Protein AF-A0A9P1GUC2-F1 (afdb_monomer_lite)

Radius of gyration: 24.88 Å; chains: 1; bounding box: 62×34×67 Å

InterPro domains:
  IPR018786 Mitochondrial K+-H+ exchange-related [PF10173] (2-77)
  IPR018786 Mitochondrial K+-H+ exchange-related [PF10173] (89-114)
  IPR018786 Mitochondrial K+-H+ exchange-related [PTHR28062] (89-205)

Sequence (218 aa):
MRFVLLPISTKRTLLYCIRNKEAAKQRTGLADKVTTKVASLWASWERREGGWQRKVVDYGNHALRRIPFQEWGLNHSSGSSYPCNTQSPFFYLAYRAWSHWRAIKGGQHVQFLISNKLLSITPSPILDSVYSDRKPLLTGLKDAQTQTPTEEAAKAGDAGNDPEEPAGKVLLCRETAAKLGKALEHPEIEAELERAIWQVEQSNQAGRQETVNSKKDN

Secondary structure (DSSP, 8-state):
-EEEEEEEETTEEEEEEE--HHHHHTT--HHHHHHHHHHHHHHHHHT-SSHHHHHHHHHHHHHHHHS-GGGGT---------------HHHHHHHHHHHHHHHHHHHHHHHHHHHTT-------HHHHHHHHTTHHHHHTTGGGS--------------------TT--B---HHHHHHHHHHTT-THHHHHHHHHHHHHHHHHHHHHHHHHHTTT--

pLDDT: mean 72.2, std 18.69, range [22.89, 92.5]

Foldseek 3Di:
DDWDWAPQFPQDIDIDDDDDVVVVVVPCDVVVVVVVVVVVVLVVLCPDPDDPSVVVNVVVVVVVVVPDPCVVFDDDDDDDDDDPPCPDCVVVVVVVVVVVVVVVVVVVVVVVCVVVVVDDDDDDVLVVVLQVVQVVVCPVVPPPDDDDDDDDDDDDDDDDDDDQQPSHDGRDDLVSLVSSCVSVVHVVSSSVSVRVSVVSVVSSVVVVVVVVVVVVVD

Structure (mmCIF, N/CA/C/O backbone):
data_AF-A0A9P1GUC2-F1
#
_entry.id   AF-A0A9P1GUC2-F1
#
loop_
_atom_site.group_PDB
_atom_site.id
_atom_site.type_symbol
_atom_site.label_atom_id
_atom_site.label_alt_id
_atom_site.label_comp_id
_atom_site.label_asym_id
_atom_site.label_entity_id
_atom_site.label_seq_id
_atom_site.pdbx_PDB_ins_code
_atom_site.Cartn_x
_atom_site.Cartn_y
_atom_site.Cartn_z
_atom_site.occupancy
_atom_site.B_iso_or_equiv
_atom_site.auth_seq_id
_atom_site.auth_comp_id
_atom_site.auth_asym_id
_atom_site.auth_atom_id
_atom_site.pdbx_PDB_model_num
ATOM 1 N N . MET A 1 1 ? -11.557 2.887 -8.468 1.00 78.31 1 MET A N 1
ATOM 2 C CA . MET A 1 1 ? -10.723 2.138 -7.493 1.00 78.31 1 MET A CA 1
ATOM 3 C C . MET A 1 1 ? -11.520 2.072 -6.203 1.00 78.31 1 MET A C 1
ATOM 5 O O . MET A 1 1 ? -12.327 2.972 -6.007 1.00 78.31 1 MET A O 1
ATOM 9 N N . ARG A 1 2 ? -11.381 1.025 -5.386 1.00 84.88 2 ARG A N 1
ATOM 10 C CA . ARG A 1 2 ? -12.136 0.886 -4.129 1.00 84.88 2 ARG A CA 1
ATOM 11 C C . ARG A 1 2 ? -11.166 1.053 -2.966 1.00 84.88 2 ARG A C 1
ATOM 13 O O . ARG A 1 2 ? -10.226 0.274 -2.848 1.00 84.88 2 ARG A O 1
ATOM 20 N N . PHE A 1 3 ? -11.374 2.075 -2.145 1.00 87.31 3 PHE A N 1
ATOM 21 C CA . PHE A 1 3 ? -10.663 2.205 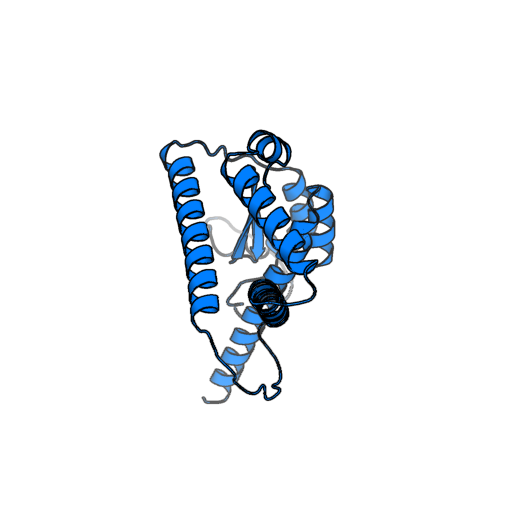-0.878 1.00 87.31 3 PHE A CA 1
ATOM 22 C C . PHE A 1 3 ? -11.370 1.357 0.179 1.00 87.31 3 PHE A C 1
ATOM 24 O O . PHE A 1 3 ? -12.597 1.276 0.179 1.00 87.31 3 PHE A O 1
ATOM 31 N N . VAL A 1 4 ? -10.595 0.712 1.046 1.00 88.19 4 VAL A N 1
ATOM 32 C CA . VAL A 1 4 ? -11.091 -0.128 2.140 1.00 88.19 4 VAL A CA 1
ATOM 33 C C . VAL A 1 4 ? -10.406 0.332 3.422 1.00 88.19 4 VAL A C 1
ATOM 35 O O . VAL A 1 4 ? -9.182 0.446 3.463 1.00 88.19 4 VAL A O 1
ATOM 38 N N . LEU A 1 5 ? -11.203 0.627 4.446 1.00 88.88 5 LEU A N 1
ATOM 39 C CA . LEU A 1 5 ? -10.748 1.052 5.767 1.00 88.88 5 LEU A CA 1
ATOM 40 C C . LEU A 1 5 ? -10.886 -0.136 6.718 1.00 88.88 5 LEU A C 1
ATOM 42 O O . LEU A 1 5 ? -11.994 -0.616 6.942 1.00 88.88 5 LEU A O 1
ATOM 46 N N . LEU A 1 6 ? -9.763 -0.622 7.241 1.00 88.44 6 LEU A N 1
ATOM 47 C CA . LEU A 1 6 ? -9.693 -1.809 8.090 1.00 88.44 6 LEU A CA 1
ATOM 48 C C . LEU A 1 6 ? -9.148 -1.421 9.472 1.00 88.44 6 LEU A C 1
ATOM 50 O O . LEU A 1 6 ? -7.934 -1.240 9.604 1.00 88.44 6 LEU A O 1
ATOM 54 N N . PRO A 1 7 ? -9.995 -1.247 10.505 1.00 88.06 7 PRO A N 1
ATOM 55 C CA . PRO A 1 7 ? -9.515 -1.054 11.869 1.00 88.06 7 PRO A CA 1
ATOM 56 C C . PRO A 1 7 ? -8.766 -2.311 12.338 1.00 88.06 7 PRO A C 1
ATOM 58 O O . PRO A 1 7 ? -9.338 -3.397 12.446 1.00 88.06 7 PRO A O 1
ATOM 61 N N . ILE A 1 8 ? -7.464 -2.164 12.585 1.00 87.06 8 ILE A N 1
ATOM 62 C CA . ILE A 1 8 ? -6.583 -3.234 13.085 1.00 87.06 8 ILE A CA 1
ATOM 63 C C . ILE A 1 8 ? -6.546 -3.209 14.613 1.00 87.06 8 ILE A C 1
ATOM 65 O O . ILE A 1 8 ? -6.442 -4.253 15.249 1.00 87.06 8 ILE A O 1
ATOM 69 N N . SER A 1 9 ? -6.660 -2.018 15.196 1.00 85.69 9 SER A N 1
ATOM 70 C CA . SER A 1 9 ? -6.685 -1.759 16.632 1.00 85.69 9 SER A CA 1
ATOM 71 C C . SER A 1 9 ? -7.620 -0.586 16.930 1.00 85.69 9 SER A C 1
ATOM 73 O O . SER A 1 9 ? -7.894 0.223 16.042 1.00 85.69 9 SER A O 1
ATOM 75 N N . THR A 1 10 ? -8.053 -0.436 18.182 1.00 82.25 10 THR A N 1
ATOM 76 C CA . THR A 1 10 ? -8.871 0.704 18.638 1.00 82.25 10 THR A CA 1
ATOM 77 C C . THR A 1 10 ? -8.260 2.074 18.312 1.00 82.25 10 THR A C 1
ATOM 79 O O . THR A 1 10 ? -9.004 3.028 18.103 1.00 82.25 10 THR A O 1
ATOM 82 N N . LYS A 1 11 ? -6.923 2.175 18.217 1.00 82.31 11 LYS A N 1
ATOM 83 C CA . LYS A 1 11 ? -6.196 3.410 17.862 1.00 82.31 11 LYS A CA 1
ATOM 84 C C . LYS A 1 11 ? -5.585 3.403 16.444 1.00 82.31 11 LYS A C 1
ATOM 86 O O . LYS A 1 11 ? -4.915 4.369 16.084 1.00 82.31 11 LYS A O 1
ATOM 91 N N . ARG A 1 12 ? -5.749 2.344 15.626 1.00 85.38 12 ARG A N 1
ATOM 92 C CA . ARG A 1 12 ? -5.094 2.229 14.296 1.00 85.38 12 ARG A CA 1
ATOM 93 C C . ARG A 1 12 ? -5.957 1.562 13.218 1.00 85.38 12 ARG A C 1
ATOM 95 O O . ARG A 1 12 ? -6.399 0.423 13.369 1.00 85.38 12 ARG A O 1
ATOM 102 N N . THR A 1 13 ? -6.060 2.235 12.071 1.00 89.12 13 THR A N 1
ATOM 103 C CA . THR A 1 13 ? -6.797 1.789 10.877 1.00 89.12 13 THR A CA 1
ATOM 104 C C . THR A 1 13 ? -5.877 1.744 9.661 1.00 89.12 13 THR A C 1
ATOM 106 O O . THR A 1 13 ? -5.187 2.719 9.370 1.00 89.12 13 THR A O 1
ATOM 109 N N . LEU A 1 14 ? -5.893 0.631 8.927 1.00 88.50 14 LEU A N 1
ATOM 110 C CA . LEU A 1 14 ? -5.222 0.481 7.638 1.00 88.50 14 LEU A CA 1
ATOM 111 C C . LEU A 1 14 ? -6.134 0.988 6.513 1.00 88.50 14 LEU A C 1
ATOM 113 O O . LEU A 1 14 ? -7.283 0.561 6.396 1.00 88.50 14 LEU A O 1
ATOM 117 N N . LEU A 1 15 ? -5.609 1.870 5.660 1.00 88.44 15 LEU A N 1
ATOM 118 C CA . LEU A 1 15 ? -6.260 2.304 4.424 1.00 88.44 15 LEU A CA 1
ATOM 119 C C . LEU A 1 15 ? -5.663 1.536 3.238 1.00 88.44 15 LEU A C 1
ATOM 121 O O . LEU A 1 15 ? -4.556 1.834 2.795 1.00 88.44 15 LEU A O 1
ATOM 125 N N . TYR A 1 16 ? -6.407 0.568 2.706 1.00 87.56 16 TYR A N 1
ATOM 126 C CA . TYR A 1 16 ? -6.013 -0.204 1.526 1.00 87.56 16 TYR A CA 1
ATOM 127 C C . TYR A 1 16 ? -6.715 0.306 0.258 1.00 87.56 16 TYR A C 1
ATOM 129 O O . TYR A 1 16 ? -7.815 0.858 0.318 1.00 87.56 16 TYR A O 1
ATOM 137 N N . CYS A 1 17 ? -6.096 0.119 -0.912 1.00 86.12 17 CYS A N 1
ATOM 138 C CA . CYS A 1 17 ? -6.640 0.560 -2.200 1.00 86.12 17 CYS A CA 1
ATOM 139 C C . CYS A 1 17 ? -6.686 -0.592 -3.211 1.00 86.12 17 CYS A C 1
ATOM 141 O O . CYS A 1 17 ? -5.689 -0.925 -3.850 1.00 86.12 17 CYS A O 1
ATOM 143 N N . ILE A 1 18 ? -7.878 -1.158 -3.408 1.00 85.44 18 ILE A N 1
ATOM 144 C CA . ILE A 1 18 ? -8.138 -2.167 -4.434 1.00 85.44 18 ILE A CA 1
ATOM 145 C C . ILE A 1 18 ? -8.236 -1.462 -5.796 1.00 85.44 18 ILE A C 1
ATOM 147 O O . ILE A 1 18 ? -9.202 -0.747 -6.115 1.00 85.44 18 ILE A O 1
ATOM 151 N N . ARG A 1 19 ? -7.223 -1.674 -6.640 1.00 79.19 19 ARG A N 1
ATOM 152 C CA . ARG A 1 19 ? -7.226 -1.213 -8.033 1.00 79.19 19 ARG A CA 1
ATOM 153 C C . ARG A 1 19 ? -8.118 -2.135 -8.867 1.00 79.19 19 ARG A C 1
ATOM 155 O O . ARG A 1 19 ? -7.839 -3.321 -8.988 1.00 79.19 19 ARG A O 1
ATOM 162 N N . ASN A 1 20 ? -9.158 -1.585 -9.502 1.00 77.62 20 ASN A N 1
ATOM 163 C CA . ASN A 1 20 ? -9.939 -2.342 -10.487 1.00 77.62 20 ASN A CA 1
ATOM 164 C C . ASN A 1 20 ? -9.003 -2.741 -11.651 1.00 77.62 20 ASN A C 1
ATOM 166 O O . ASN A 1 20 ? -8.413 -1.873 -12.304 1.00 77.62 20 ASN A O 1
ATOM 170 N N . LYS A 1 21 ? -8.864 -4.055 -11.873 1.00 71.25 21 LYS A N 1
ATOM 171 C CA . LYS A 1 21 ? -7.946 -4.666 -12.846 1.00 71.25 21 LYS A CA 1
ATOM 172 C C . LYS A 1 21 ? -8.397 -4.434 -14.302 1.00 71.25 21 LYS A C 1
ATOM 174 O O . LYS A 1 21 ? -7.556 -4.348 -15.191 1.00 71.25 21 LYS A O 1
ATOM 179 N N . GLU A 1 22 ? -9.683 -4.212 -14.558 1.00 68.25 22 GLU A N 1
ATOM 180 C CA . GLU A 1 22 ? -10.232 -3.896 -15.888 1.00 68.25 22 GLU A CA 1
ATOM 181 C C . GLU A 1 22 ? -10.007 -2.428 -16.265 1.00 68.25 22 GLU A C 1
ATOM 183 O O . GLU A 1 22 ? -9.468 -2.127 -17.330 1.00 68.25 22 GLU A O 1
ATOM 188 N N . ALA A 1 23 ? -10.276 -1.511 -15.331 1.00 63.44 23 ALA A N 1
ATOM 189 C CA . ALA A 1 23 ? -9.924 -0.095 -15.471 1.00 63.44 23 ALA A CA 1
ATOM 190 C C . ALA A 1 23 ? -8.395 0.137 -15.531 1.00 63.44 23 ALA A C 1
ATOM 192 O O . ALA A 1 23 ? -7.937 1.213 -15.922 1.00 63.44 23 ALA A O 1
ATOM 193 N N . ALA A 1 24 ? -7.590 -0.862 -15.144 1.00 61.34 24 ALA A N 1
ATOM 194 C CA . ALA A 1 24 ? -6.157 -0.896 -15.415 1.00 61.34 24 ALA A CA 1
ATOM 195 C C . ALA A 1 24 ? -5.853 -1.345 -16.857 1.00 61.34 24 ALA A C 1
ATOM 197 O O . ALA A 1 24 ? -5.072 -0.671 -17.522 1.00 61.34 24 ALA A O 1
ATOM 198 N N . LYS A 1 25 ? -6.499 -2.411 -17.361 1.00 62.81 25 LYS A N 1
ATOM 199 C CA . LYS A 1 25 ? -6.359 -2.886 -18.755 1.00 62.81 25 LYS A CA 1
ATOM 200 C C . LYS A 1 25 ? -6.762 -1.828 -19.791 1.00 62.81 25 LYS A C 1
ATOM 202 O O . LYS A 1 25 ? -6.046 -1.647 -20.764 1.00 62.81 25 LYS A O 1
ATOM 207 N N . GLN A 1 26 ? -7.842 -1.074 -19.568 1.00 62.16 26 GLN A N 1
ATOM 208 C CA . GLN A 1 26 ? -8.231 0.035 -20.461 1.00 62.16 26 GLN A CA 1
ATOM 209 C C . GLN A 1 26 ? -7.223 1.201 -20.485 1.00 62.16 26 GLN A C 1
ATOM 211 O O . GLN A 1 26 ? -7.289 2.056 -21.365 1.00 62.16 26 GLN A O 1
ATOM 216 N N . ARG A 1 27 ? -6.293 1.265 -19.523 1.00 56.12 27 ARG A N 1
ATOM 217 C CA . ARG A 1 27 ? -5.306 2.345 -19.382 1.00 56.12 27 ARG A CA 1
ATOM 218 C C . ARG A 1 27 ? -3.898 1.947 -19.840 1.00 56.12 27 ARG A C 1
ATOM 220 O O . ARG A 1 27 ? -2.945 2.541 -19.353 1.00 56.12 27 ARG A O 1
ATOM 227 N N . THR A 1 28 ? -3.767 1.013 -20.791 1.00 60.44 28 THR A N 1
ATOM 228 C CA . THR A 1 28 ? -2.504 0.705 -21.499 1.00 60.44 28 THR A CA 1
ATOM 229 C C . THR A 1 28 ? -2.039 1.901 -22.338 1.00 60.44 28 THR A C 1
ATOM 231 O O . THR A 1 28 ? -2.304 1.996 -23.542 1.00 60.44 28 THR A O 1
ATOM 234 N N . GLY A 1 29 ? -1.404 2.865 -21.680 1.00 70.44 29 GLY A N 1
ATOM 235 C CA . GLY A 1 29 ? -1.096 4.175 -22.235 1.00 70.44 29 GLY A CA 1
ATOM 236 C C . GLY A 1 29 ? 0.210 4.214 -23.023 1.00 70.44 29 GLY A C 1
ATOM 237 O O . GLY A 1 29 ? 0.913 3.218 -23.198 1.00 70.44 29 GLY A O 1
ATOM 238 N N . LEU A 1 30 ? 0.588 5.424 -23.446 1.00 72.25 30 LEU A N 1
ATOM 239 C CA . LEU A 1 30 ? 1.930 5.692 -23.978 1.00 72.25 30 LEU A CA 1
ATOM 240 C C . LEU A 1 30 ? 3.024 5.299 -22.969 1.00 72.25 30 LEU A C 1
ATOM 242 O O . LEU A 1 30 ? 4.062 4.791 -23.379 1.00 72.25 30 LEU A O 1
ATOM 246 N N . ALA A 1 31 ? 2.760 5.446 -21.665 1.00 72.94 31 ALA A N 1
ATOM 247 C CA . ALA A 1 31 ? 3.652 4.994 -20.599 1.00 72.94 31 ALA A CA 1
ATOM 248 C C . ALA A 1 31 ? 3.923 3.481 -20.667 1.00 72.94 31 ALA A C 1
ATOM 250 O O . ALA A 1 31 ? 5.081 3.088 -20.747 1.00 72.94 31 ALA A O 1
ATOM 251 N N . ASP A 1 32 ? 2.892 2.632 -20.734 1.00 73.06 32 ASP A N 1
ATOM 252 C CA . ASP A 1 32 ? 3.073 1.173 -20.796 1.00 73.06 32 ASP A CA 1
ATOM 253 C C . ASP A 1 32 ? 3.728 0.727 -22.114 1.00 73.06 32 ASP A C 1
ATOM 255 O O . ASP A 1 32 ? 4.516 -0.221 -22.133 1.00 73.06 32 ASP A O 1
ATOM 259 N N . LYS A 1 33 ? 3.481 1.451 -23.217 1.00 83.69 33 LYS A N 1
ATOM 260 C CA . LYS A 1 33 ? 4.206 1.262 -24.488 1.00 83.69 33 LYS A CA 1
ATOM 261 C C . LYS A 1 33 ? 5.694 1.611 -24.359 1.00 83.69 33 LYS A C 1
ATOM 263 O O . LYS A 1 33 ? 6.531 0.893 -24.899 1.00 83.69 33 LYS A O 1
ATOM 268 N N . VAL A 1 34 ? 6.048 2.661 -23.614 1.00 87.69 34 VAL A N 1
ATOM 269 C CA . VAL A 1 34 ? 7.450 2.991 -23.303 1.00 87.69 34 VAL A CA 1
ATOM 270 C C . VAL A 1 34 ? 8.058 1.945 -22.364 1.00 87.69 34 VAL A C 1
ATOM 272 O O . VAL A 1 34 ? 9.139 1.446 -22.656 1.00 87.69 34 VAL A O 1
ATOM 275 N N . THR A 1 35 ? 7.368 1.533 -21.297 1.00 78.38 35 THR A N 1
ATOM 276 C CA . THR A 1 35 ? 7.857 0.507 -20.358 1.00 78.38 35 THR A CA 1
ATOM 277 C C . THR A 1 35 ? 8.084 -0.839 -21.045 1.00 78.38 35 THR A C 1
ATOM 279 O O . THR A 1 35 ? 9.133 -1.445 -20.848 1.00 78.38 35 THR A O 1
ATOM 282 N N . THR A 1 36 ? 7.169 -1.292 -21.906 1.00 84.75 36 THR A N 1
ATOM 283 C CA . THR A 1 36 ? 7.353 -2.531 -22.686 1.00 84.75 36 THR A CA 1
ATOM 284 C C . THR A 1 36 ? 8.481 -2.414 -23.713 1.00 84.75 36 THR A C 1
ATOM 286 O O . THR A 1 36 ? 9.249 -3.362 -23.874 1.00 84.75 36 THR A O 1
ATOM 289 N N . LYS A 1 37 ? 8.671 -1.248 -24.350 1.00 90.25 37 LYS A N 1
ATOM 290 C CA . LYS A 1 37 ? 9.845 -0.996 -25.205 1.00 90.25 37 LYS A CA 1
ATOM 291 C C . LYS A 1 37 ? 11.152 -1.023 -24.409 1.00 90.25 37 LYS A C 1
ATOM 293 O O . LYS A 1 37 ? 12.070 -1.727 -24.821 1.00 90.25 37 LYS A O 1
ATOM 298 N N . VAL A 1 38 ? 11.228 -0.355 -23.258 1.00 88.44 38 VAL A N 1
ATOM 299 C CA . VAL A 1 38 ? 12.404 -0.374 -22.368 1.00 88.44 38 VAL A CA 1
ATOM 300 C C . VAL A 1 38 ? 12.697 -1.790 -21.865 1.00 88.44 38 VAL A C 1
ATOM 302 O O . VAL A 1 38 ? 13.844 -2.216 -21.931 1.00 88.44 38 VAL A O 1
ATOM 305 N N . ALA A 1 39 ? 11.680 -2.560 -21.469 1.00 84.94 39 ALA A N 1
ATOM 306 C CA . ALA A 1 39 ? 11.846 -3.963 -21.087 1.00 84.94 39 ALA A CA 1
ATOM 307 C C . ALA A 1 39 ? 12.367 -4.826 -22.255 1.00 84.94 39 ALA A C 1
ATOM 309 O O . ALA A 1 39 ? 13.281 -5.626 -22.070 1.00 84.94 39 ALA A O 1
ATOM 310 N N . SER A 1 40 ? 11.856 -4.623 -23.478 1.00 86.88 40 SER A N 1
ATOM 311 C CA . SER A 1 40 ? 12.355 -5.332 -24.668 1.00 86.88 40 SER A CA 1
ATOM 312 C C . SER A 1 40 ? 13.800 -4.957 -25.028 1.00 86.88 40 SER A C 1
ATOM 314 O O . SER A 1 40 ? 14.565 -5.815 -25.464 1.00 86.88 40 SER A O 1
ATOM 316 N N . LEU A 1 41 ? 14.201 -3.702 -24.789 1.00 90.94 41 LEU A N 1
ATOM 317 C CA . LEU A 1 41 ? 15.580 -3.243 -24.956 1.00 90.94 41 LEU A CA 1
ATOM 318 C C . LEU A 1 41 ? 16.497 -3.845 -23.884 1.00 90.94 41 LEU A C 1
ATOM 320 O O . LEU A 1 41 ? 17.559 -4.352 -24.233 1.00 90.94 41 LEU A O 1
ATOM 324 N N . TRP A 1 42 ? 16.067 -3.879 -22.621 1.00 86.88 42 TRP A N 1
ATOM 325 C CA . TRP A 1 42 ? 16.813 -4.499 -21.522 1.00 86.88 42 TRP A CA 1
ATOM 326 C C . TRP A 1 42 ? 17.055 -5.995 -21.774 1.00 86.88 42 TRP A C 1
ATOM 328 O O . TRP A 1 42 ? 18.199 -6.445 -21.771 1.00 86.88 42 TRP A O 1
ATOM 338 N N . ALA A 1 43 ? 16.012 -6.739 -22.155 1.00 87.31 43 ALA A N 1
ATOM 339 C CA . ALA A 1 43 ? 16.128 -8.142 -22.561 1.00 87.31 43 ALA A CA 1
ATOM 340 C C . ALA A 1 43 ? 17.011 -8.338 -23.818 1.00 87.31 43 ALA A C 1
ATOM 342 O O . ALA A 1 43 ? 17.631 -9.387 -23.994 1.00 87.31 43 ALA A O 1
ATOM 343 N N . SER A 1 44 ? 17.113 -7.331 -24.699 1.00 88.50 44 SER A N 1
ATOM 344 C CA . SER A 1 44 ? 18.052 -7.350 -25.835 1.00 88.50 44 SER A CA 1
ATOM 345 C C . SER A 1 44 ? 19.510 -7.091 -25.433 1.00 88.50 44 SER A C 1
ATOM 347 O O . SER A 1 44 ? 20.420 -7.466 -26.172 1.00 88.50 44 SER A O 1
ATOM 349 N N . TRP A 1 45 ? 19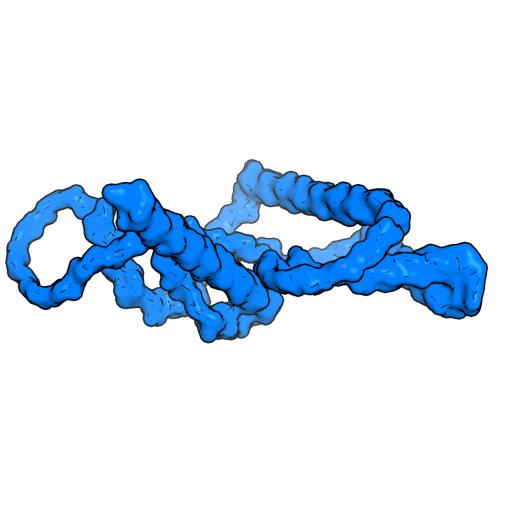.745 -6.459 -24.278 1.00 88.88 45 TRP A N 1
ATOM 350 C CA . TRP A 1 45 ? 21.075 -6.237 -23.705 1.00 88.88 45 TRP A CA 1
ATOM 351 C C . TRP A 1 45 ? 21.522 -7.436 -22.854 1.00 88.88 45 TRP A C 1
ATOM 353 O O . TRP A 1 45 ? 22.691 -7.805 -22.906 1.00 88.88 45 TRP A O 1
ATOM 363 N N . GLU A 1 46 ? 20.597 -8.109 -22.161 1.00 85.12 46 GLU A N 1
ATOM 364 C CA . GLU A 1 46 ? 20.842 -9.376 -21.444 1.00 85.12 46 GLU A CA 1
ATOM 365 C C . GLU A 1 46 ? 21.330 -10.505 -22.362 1.00 85.12 46 GLU A C 1
ATOM 367 O O . GLU A 1 46 ? 22.151 -11.325 -21.954 1.00 85.12 46 GLU A O 1
ATOM 372 N N . ARG A 1 47 ? 20.886 -10.514 -23.623 1.00 86.38 47 ARG A N 1
ATOM 373 C CA . ARG A 1 47 ? 21.310 -11.482 -24.650 1.00 86.38 47 ARG A CA 1
ATOM 374 C C . ARG A 1 47 ? 22.668 -11.177 -25.294 1.00 86.38 47 ARG A C 1
ATOM 376 O O . ARG A 1 47 ? 23.078 -11.911 -26.184 1.00 86.38 47 ARG A O 1
ATOM 383 N N . ARG A 1 48 ? 23.356 -10.097 -24.902 1.00 88.44 48 ARG A N 1
ATOM 384 C CA . ARG A 1 48 ? 24.687 -9.759 -25.434 1.00 88.44 48 ARG A CA 1
ATOM 385 C C . ARG A 1 48 ? 25.774 -10.394 -24.577 1.00 88.44 48 ARG A C 1
ATOM 387 O O . ARG A 1 48 ? 25.741 -10.307 -23.353 1.00 88.44 48 ARG A O 1
ATOM 394 N N . GLU A 1 49 ? 26.758 -10.989 -25.239 1.00 80.06 49 GLU A N 1
ATOM 395 C CA . GLU A 1 49 ? 27.879 -11.690 -24.597 1.00 80.06 49 GLU A CA 1
ATOM 396 C C . GLU A 1 49 ? 28.915 -10.726 -23.988 1.00 80.06 49 GLU A C 1
ATOM 398 O O . GLU A 1 49 ? 29.724 -11.123 -23.154 1.00 80.06 49 GLU A O 1
ATOM 403 N N . GLY A 1 50 ? 28.878 -9.436 -24.346 1.00 82.56 50 GLY A N 1
ATOM 404 C CA . GLY A 1 50 ? 29.807 -8.441 -23.815 1.00 82.56 50 GLY A CA 1
ATOM 405 C C . GLY A 1 50 ? 29.481 -6.990 -24.178 1.00 82.56 50 GLY A C 1
ATOM 406 O O . GLY A 1 50 ? 28.397 -6.657 -24.661 1.00 82.56 50 GLY A O 1
ATOM 407 N N . GLY A 1 51 ? 30.450 -6.107 -23.924 1.00 91.50 51 GLY A N 1
ATOM 408 C CA . GLY A 1 51 ? 30.349 -4.664 -24.167 1.00 91.50 51 GLY A CA 1
ATOM 409 C C . GLY A 1 51 ? 29.729 -3.862 -23.013 1.00 91.50 51 GLY A C 1
ATOM 410 O O . GLY A 1 51 ? 29.383 -4.393 -21.957 1.00 91.50 51 GLY A O 1
ATOM 411 N N . TRP A 1 52 ? 29.603 -2.544 -23.201 1.00 86.44 52 TRP A N 1
ATOM 412 C CA . TRP A 1 52 ? 29.126 -1.630 -22.152 1.00 86.44 52 TRP A CA 1
ATOM 413 C C . TRP A 1 52 ? 27.663 -1.879 -21.758 1.00 86.44 52 TRP A C 1
ATOM 415 O O . TRP A 1 52 ? 27.332 -1.804 -20.580 1.00 86.44 52 TRP A O 1
ATOM 425 N N . GLN A 1 53 ? 26.807 -2.247 -22.717 1.00 87.38 53 GLN A N 1
ATOM 426 C CA . GLN A 1 53 ? 25.401 -2.599 -22.471 1.00 87.38 53 GLN A CA 1
ATOM 427 C C . GLN A 1 53 ? 25.284 -3.793 -21.525 1.00 87.38 53 GLN A C 1
ATOM 429 O O . GLN A 1 53 ? 24.485 -3.765 -20.590 1.00 87.38 53 GLN A O 1
ATOM 434 N N . ARG A 1 54 ? 26.138 -4.807 -21.717 1.00 87.69 54 ARG A N 1
ATOM 435 C CA . ARG A 1 54 ? 26.179 -5.974 -20.843 1.00 87.69 54 ARG A CA 1
ATOM 436 C C . ARG A 1 54 ? 26.6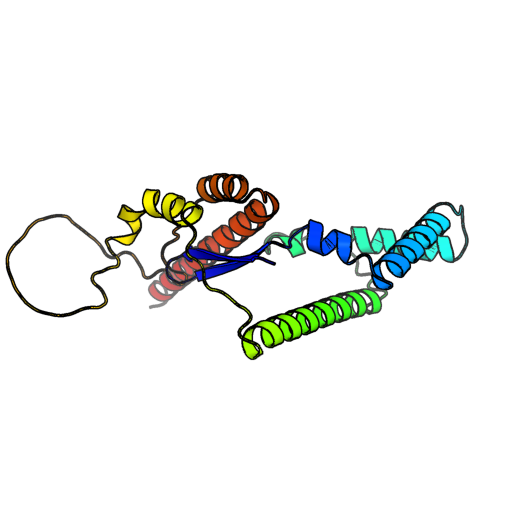30 -5.599 -19.427 1.00 87.69 54 ARG A C 1
ATOM 438 O O . ARG A 1 54 ? 25.967 -5.973 -18.470 1.00 87.69 54 ARG A O 1
ATOM 445 N N . LYS A 1 55 ? 27.652 -4.741 -19.290 1.00 83.38 55 LYS A N 1
ATOM 446 C CA . LYS A 1 55 ? 28.073 -4.192 -17.984 1.00 83.38 55 LYS A CA 1
ATOM 447 C C . LYS A 1 55 ? 26.968 -3.389 -17.277 1.00 83.38 55 LYS A C 1
ATOM 449 O O . LYS A 1 55 ? 26.846 -3.497 -16.061 1.00 83.38 55 LYS A O 1
ATOM 454 N N . VAL A 1 56 ? 26.157 -2.615 -18.006 1.00 85.50 56 VAL A N 1
ATOM 455 C CA . VAL A 1 56 ? 24.995 -1.890 -17.443 1.00 85.50 56 VAL A CA 1
ATOM 456 C C . VAL A 1 56 ? 23.928 -2.862 -16.932 1.00 85.50 56 VAL A C 1
ATOM 458 O O . VAL A 1 56 ? 23.401 -2.663 -15.839 1.00 85.50 56 VAL A O 1
ATOM 461 N N . VAL A 1 57 ? 23.651 -3.930 -17.682 1.00 84.81 57 VAL A N 1
ATOM 462 C CA . VAL A 1 57 ? 22.730 -5.003 -17.280 1.00 84.81 57 VAL A CA 1
ATOM 463 C C . VAL A 1 57 ? 23.237 -5.763 -16.056 1.00 84.81 57 VAL A C 1
ATOM 465 O O . VAL A 1 57 ? 22.497 -5.898 -15.086 1.00 84.81 57 VAL A O 1
ATOM 468 N N . ASP A 1 58 ? 24.487 -6.233 -16.060 1.00 84.25 58 ASP A N 1
ATOM 469 C CA . ASP A 1 58 ? 25.044 -7.001 -14.941 1.00 84.25 58 ASP A CA 1
ATOM 470 C C . ASP A 1 58 ? 25.142 -6.139 -13.671 1.00 84.25 58 ASP A C 1
ATOM 472 O O . ASP A 1 58 ? 24.807 -6.610 -12.585 1.00 84.25 58 ASP A O 1
ATOM 476 N N . TYR A 1 59 ? 25.499 -4.852 -13.799 1.00 80.75 59 TYR A N 1
ATOM 477 C CA . TYR A 1 59 ? 25.428 -3.894 -12.692 1.00 80.75 59 TYR A CA 1
ATOM 478 C C . TYR A 1 59 ? 23.985 -3.696 -12.207 1.00 80.75 59 TYR A C 1
ATOM 480 O O . TYR A 1 59 ? 23.738 -3.735 -11.005 1.00 80.75 59 TYR A O 1
ATOM 488 N N . GLY A 1 60 ? 23.024 -3.498 -13.115 1.00 79.00 60 GLY A N 1
ATOM 489 C CA . GLY A 1 60 ? 21.611 -3.315 -12.771 1.00 79.00 60 GLY A CA 1
ATOM 490 C C . GLY A 1 60 ? 21.036 -4.529 -12.043 1.00 79.00 60 GLY A C 1
ATOM 491 O O . GLY A 1 60 ? 20.406 -4.383 -11.000 1.00 79.00 60 GLY A O 1
ATOM 492 N N . ASN A 1 61 ? 21.341 -5.733 -12.522 1.00 81.56 61 ASN A N 1
ATOM 493 C CA . ASN A 1 61 ? 20.933 -6.988 -11.900 1.00 81.56 61 ASN A CA 1
ATOM 494 C C . ASN A 1 61 ? 21.665 -7.239 -10.565 1.00 81.56 61 ASN A C 1
ATOM 496 O O . ASN A 1 61 ? 21.062 -7.776 -9.636 1.00 81.56 61 ASN A O 1
ATOM 500 N N . HIS A 1 62 ? 22.914 -6.788 -10.399 1.00 77.19 62 HIS A N 1
ATOM 501 C CA . HIS A 1 62 ? 23.606 -6.768 -9.099 1.00 77.19 62 HIS A CA 1
ATOM 502 C C . HIS A 1 62 ? 22.989 -5.759 -8.119 1.00 77.19 62 HIS A C 1
ATOM 504 O O . HIS A 1 62 ? 22.833 -6.065 -6.939 1.00 77.19 62 HIS A O 1
ATOM 510 N N . ALA A 1 63 ? 22.576 -4.582 -8.594 1.00 68.50 63 ALA A N 1
ATOM 511 C CA . ALA A 1 63 ? 21.889 -3.574 -7.790 1.00 68.50 63 ALA A CA 1
ATOM 512 C C . ALA A 1 63 ? 20.485 -4.039 -7.362 1.00 68.50 63 ALA A C 1
ATOM 514 O O . ALA A 1 63 ? 20.136 -3.890 -6.196 1.00 68.50 63 ALA A O 1
ATOM 515 N N . LEU A 1 64 ? 19.719 -4.679 -8.254 1.00 66.19 64 LEU A N 1
ATOM 516 C CA . LEU A 1 64 ? 18.431 -5.303 -7.925 1.00 66.19 64 LEU A CA 1
ATOM 517 C C . LEU A 1 64 ? 18.590 -6.417 -6.879 1.00 66.19 64 LEU A C 1
ATOM 519 O O . LEU A 1 64 ? 17.817 -6.470 -5.930 1.00 66.19 64 LEU A O 1
ATOM 523 N N . ARG A 1 65 ? 19.635 -7.251 -6.988 1.00 65.06 65 ARG A N 1
ATOM 524 C CA . ARG A 1 65 ? 19.987 -8.268 -5.973 1.00 65.06 65 ARG A CA 1
ATOM 525 C C . ARG A 1 65 ? 20.474 -7.677 -4.643 1.00 65.06 65 ARG A C 1
ATOM 527 O O . ARG A 1 65 ? 20.460 -8.384 -3.642 1.00 65.06 65 ARG A O 1
ATOM 534 N N . ARG A 1 66 ? 20.904 -6.408 -4.619 1.00 62.09 66 ARG A N 1
ATOM 535 C CA . ARG A 1 66 ? 21.240 -5.667 -3.390 1.00 62.09 66 ARG A CA 1
ATOM 536 C C . ARG A 1 66 ? 20.025 -5.040 -2.702 1.00 62.09 66 ARG A C 1
ATOM 538 O O . ARG A 1 66 ? 20.190 -4.614 -1.566 1.00 62.09 66 ARG A O 1
ATOM 545 N N . ILE A 1 67 ? 18.849 -4.966 -3.336 1.00 54.88 67 ILE A N 1
ATOM 546 C CA . ILE A 1 67 ? 17.622 -4.497 -2.671 1.00 54.88 67 ILE A CA 1
ATOM 547 C C . ILE A 1 67 ? 17.188 -5.588 -1.679 1.00 54.88 67 ILE A C 1
ATOM 549 O O . ILE A 1 67 ? 16.775 -6.664 -2.123 1.00 54.88 67 ILE A O 1
ATOM 553 N N . PRO A 1 68 ? 17.268 -5.370 -0.353 1.00 46.78 68 PRO A N 1
ATOM 554 C CA . PRO A 1 68 ? 16.897 -6.401 0.601 1.00 46.78 68 PRO A CA 1
ATOM 555 C C . PRO A 1 68 ? 15.375 -6.529 0.619 1.00 46.78 68 PRO A C 1
ATOM 557 O O . PRO A 1 68 ? 14.667 -5.543 0.816 1.00 46.78 68 PRO A O 1
ATOM 560 N N . PHE A 1 69 ? 14.857 -7.754 0.514 1.00 47.78 69 PHE A N 1
ATOM 561 C CA . PHE A 1 69 ? 13.423 -8.027 0.700 1.00 47.78 69 PHE A CA 1
ATOM 562 C C . PHE A 1 69 ? 12.904 -7.558 2.079 1.00 47.78 69 PHE A C 1
ATOM 564 O O . PHE A 1 69 ? 11.710 -7.330 2.255 1.00 47.78 69 PHE A O 1
ATOM 571 N N . GLN A 1 70 ? 13.811 -7.368 3.043 1.00 43.25 70 GLN A N 1
ATOM 572 C CA . GLN A 1 70 ? 13.539 -6.837 4.376 1.00 43.25 70 GLN A CA 1
ATOM 573 C C . GLN A 1 70 ? 13.051 -5.374 4.369 1.00 43.25 70 GLN A C 1
ATOM 575 O O . GLN A 1 70 ? 12.221 -5.040 5.211 1.00 43.25 70 GLN A O 1
ATOM 580 N N . GLU A 1 71 ? 13.426 -4.534 3.389 1.00 41.66 71 GLU A N 1
ATOM 581 C CA . GLU A 1 71 ? 12.883 -3.160 3.263 1.00 41.66 71 GLU A CA 1
ATOM 582 C C . GLU A 1 71 ? 11.382 -3.123 2.890 1.00 41.66 71 GLU A C 1
ATOM 584 O O . GLU A 1 71 ? 10.756 -2.066 2.938 1.00 41.66 71 GLU A O 1
ATOM 589 N N . TRP A 1 72 ? 10.780 -4.272 2.561 1.00 45.69 72 TRP A N 1
ATOM 590 C CA . TRP A 1 72 ? 9.329 -4.442 2.391 1.00 45.69 72 TRP A CA 1
ATOM 591 C C . TRP A 1 72 ? 8.625 -5.058 3.614 1.00 45.69 72 TRP A C 1
ATOM 593 O O . TRP A 1 72 ? 7.410 -5.260 3.584 1.00 45.69 72 TRP A O 1
ATOM 603 N N . GLY A 1 73 ? 9.373 -5.390 4.671 1.00 47.66 73 GLY A N 1
ATOM 604 C CA . GLY A 1 73 ? 8.922 -6.266 5.753 1.00 47.66 73 GLY A CA 1
ATOM 605 C C . GLY A 1 73 ? 9.218 -5.758 7.159 1.00 47.66 73 GLY A C 1
ATOM 606 O O . GLY A 1 73 ? 8.290 -5.444 7.902 1.00 47.66 73 GLY A O 1
ATOM 607 N N . LEU A 1 74 ? 10.498 -5.741 7.536 1.00 33.25 74 LEU A N 1
ATOM 608 C CA . LEU A 1 74 ? 10.934 -5.722 8.931 1.00 33.25 74 LEU A CA 1
ATOM 609 C C . LEU A 1 74 ? 12.258 -4.968 9.108 1.00 33.25 74 LEU A C 1
ATOM 611 O O . LEU A 1 74 ? 13.238 -5.251 8.420 1.00 33.25 74 LEU A O 1
ATOM 615 N N . ASN A 1 75 ? 12.305 -4.103 10.122 1.00 47.97 75 ASN A N 1
ATOM 616 C CA . ASN A 1 75 ? 13.546 -3.851 10.853 1.00 47.97 75 ASN A CA 1
ATOM 617 C C . ASN A 1 75 ? 13.788 -4.994 11.854 1.00 47.97 75 ASN A C 1
ATOM 619 O O . ASN A 1 75 ? 12.841 -5.666 12.266 1.00 47.97 75 ASN A O 1
ATOM 623 N N . HIS A 1 76 ? 15.041 -5.105 12.306 1.00 44.22 76 HIS A N 1
ATOM 624 C CA . HIS A 1 76 ? 15.567 -6.114 13.240 1.00 44.22 76 HIS A CA 1
ATOM 625 C C . HIS A 1 76 ? 15.707 -7.523 12.604 1.00 44.22 76 HIS A C 1
ATOM 627 O O . HIS A 1 76 ? 14.802 -7.997 11.928 1.00 44.22 76 HIS A O 1
ATOM 633 N N . SER A 1 77 ? 16.819 -8.250 12.768 1.00 42.84 77 SER A N 1
ATOM 634 C CA . SER A 1 77 ? 17.982 -8.047 13.652 1.00 42.84 77 SER A CA 1
ATOM 635 C C . SER A 1 77 ? 19.306 -8.568 13.044 1.00 42.84 77 SER A C 1
ATOM 637 O O . SER A 1 77 ? 19.326 -9.230 12.010 1.00 42.84 77 SER A O 1
ATOM 639 N N . SER A 1 78 ? 20.421 -8.267 13.728 1.00 46.75 78 SER A N 1
ATOM 640 C CA . SER A 1 78 ? 21.750 -8.910 13.608 1.00 46.75 78 SER A CA 1
ATOM 641 C C . SER A 1 78 ? 22.473 -8.897 12.246 1.00 46.75 78 SER A C 1
ATOM 643 O O . SER A 1 78 ? 22.502 -9.875 11.509 1.00 46.75 78 SER A O 1
ATOM 645 N N . GLY A 1 79 ? 23.161 -7.775 12.013 1.00 57.38 79 GLY A N 1
ATOM 646 C CA . GLY A 1 79 ? 24.539 -7.648 11.509 1.00 57.38 79 GLY A CA 1
ATOM 647 C C . GLY A 1 79 ? 25.206 -8.767 10.691 1.00 57.38 79 GLY A C 1
ATOM 648 O O . GLY A 1 79 ? 25.543 -9.829 11.206 1.00 57.38 79 GLY A O 1
ATOM 649 N N . SER A 1 80 ? 25.620 -8.404 9.473 1.00 41.91 80 SER A N 1
ATOM 650 C CA . SER A 1 80 ? 26.828 -8.939 8.833 1.00 41.91 80 SER A CA 1
ATOM 651 C C . SER A 1 80 ? 27.561 -7.814 8.095 1.00 41.91 80 SER A C 1
ATOM 653 O O . SER A 1 80 ? 26.926 -6.905 7.555 1.00 41.91 80 SER A O 1
ATOM 655 N N . SER A 1 81 ? 28.894 -7.838 8.105 1.00 51.72 81 SER A N 1
ATOM 656 C CA . SER A 1 81 ? 29.730 -6.778 7.530 1.00 51.72 81 SER A CA 1
ATOM 657 C C . SER A 1 81 ? 29.771 -6.867 6.004 1.00 51.72 81 SER A C 1
ATOM 659 O O . SER A 1 81 ? 30.424 -7.748 5.448 1.00 51.72 81 SER A O 1
ATOM 661 N N . TYR A 1 82 ? 29.135 -5.917 5.315 1.00 46.72 82 TYR A N 1
ATOM 662 C CA . TYR A 1 82 ? 29.201 -5.815 3.855 1.00 46.72 82 TYR A CA 1
ATOM 663 C C . TYR A 1 82 ? 30.216 -4.748 3.410 1.00 46.72 82 TYR A C 1
ATOM 665 O O . TYR A 1 82 ? 30.103 -3.595 3.831 1.00 46.72 82 TYR A O 1
ATOM 673 N N . PRO A 1 83 ? 31.189 -5.079 2.535 1.00 43.38 83 PRO A N 1
ATOM 674 C CA . PRO A 1 83 ? 32.173 -4.113 2.061 1.00 43.38 83 PRO A CA 1
ATOM 675 C C . PRO A 1 83 ? 31.505 -3.048 1.183 1.00 43.38 83 PRO A C 1
ATOM 677 O O . PRO A 1 83 ? 30.905 -3.341 0.143 1.00 43.38 83 PRO A O 1
ATOM 680 N N . CYS A 1 84 ? 31.635 -1.790 1.599 1.00 51.88 84 CYS A N 1
ATOM 681 C CA . CYS A 1 84 ? 31.004 -0.630 0.981 1.00 51.88 84 CYS A CA 1
ATOM 682 C C . CYS A 1 84 ? 31.683 -0.195 -0.330 1.00 51.88 84 CYS A C 1
ATOM 684 O O . CYS A 1 84 ? 32.155 0.931 -0.466 1.00 51.88 84 CYS A O 1
ATOM 686 N N . ASN A 1 85 ? 31.629 -1.039 -1.368 1.00 45.78 85 ASN A N 1
ATOM 687 C CA . ASN A 1 85 ? 31.679 -0.506 -2.732 1.00 45.78 85 ASN A CA 1
ATOM 688 C C . ASN A 1 85 ? 30.324 0.160 -3.053 1.00 45.78 85 ASN A C 1
ATOM 690 O O . ASN A 1 85 ? 29.425 -0.424 -3.676 1.00 45.78 85 ASN A O 1
ATOM 694 N N . THR A 1 86 ? 30.182 1.375 -2.521 1.00 46.78 86 THR A N 1
ATOM 695 C CA . THR A 1 86 ? 29.080 2.327 -2.694 1.00 46.78 86 THR A CA 1
ATOM 696 C C . THR A 1 86 ? 29.359 3.267 -3.866 1.00 46.78 86 THR A C 1
ATOM 698 O O . THR A 1 86 ? 29.393 4.487 -3.727 1.00 46.78 86 THR A O 1
ATOM 701 N N . GLN A 1 87 ? 29.519 2.683 -5.052 1.00 56.94 87 GLN A N 1
ATOM 702 C CA . GLN A 1 87 ? 29.416 3.385 -6.329 1.00 56.94 87 GLN A CA 1
ATOM 703 C C . GLN A 1 87 ? 28.186 2.803 -7.055 1.00 56.94 87 GLN A C 1
ATOM 705 O O . GLN A 1 87 ? 28.200 1.639 -7.444 1.00 56.94 87 GLN A O 1
ATOM 710 N N . SER A 1 88 ? 27.051 3.496 -7.204 1.00 57.81 88 SER A N 1
ATOM 711 C CA . SER A 1 88 ? 26.836 4.946 -7.148 1.00 57.81 88 SER A CA 1
ATOM 712 C C . SER A 1 88 ? 25.626 5.352 -6.283 1.00 57.81 88 SER A C 1
ATOM 714 O O . SER A 1 88 ? 24.566 4.729 -6.412 1.00 57.81 88 SER A O 1
ATOM 716 N N . PRO A 1 89 ? 25.708 6.448 -5.491 1.00 69.38 89 PRO A N 1
ATOM 717 C CA . PRO A 1 89 ? 24.546 7.025 -4.799 1.00 69.38 89 PRO A CA 1
ATOM 718 C C . PRO A 1 89 ? 23.425 7.450 -5.764 1.00 69.38 89 PRO A C 1
ATOM 720 O O . PRO A 1 89 ? 22.274 7.569 -5.350 1.00 69.38 89 PRO A O 1
ATOM 723 N N . PHE A 1 90 ? 23.734 7.601 -7.059 1.00 72.62 90 PHE A N 1
ATOM 724 C CA . PHE A 1 90 ? 22.771 7.827 -8.138 1.00 72.62 90 PHE A CA 1
ATOM 725 C C . PHE A 1 90 ? 21.590 6.846 -8.122 1.00 72.62 90 PHE A C 1
ATOM 727 O O . PHE A 1 90 ? 20.458 7.279 -8.298 1.00 72.62 90 PHE A O 1
ATOM 734 N N . PHE A 1 91 ? 21.811 5.547 -7.879 1.00 73.38 91 PHE A N 1
ATOM 735 C CA . PHE A 1 91 ? 20.720 4.561 -7.910 1.00 73.38 91 PHE A CA 1
ATOM 736 C C . PHE A 1 91 ? 19.768 4.707 -6.719 1.00 73.38 91 PHE A C 1
ATOM 738 O O . PHE A 1 91 ? 18.552 4.635 -6.897 1.00 73.38 91 PHE A O 1
ATOM 745 N N . TYR A 1 92 ? 20.300 5.005 -5.530 1.00 77.06 92 TYR A N 1
ATOM 746 C CA . TYR A 1 92 ? 19.485 5.335 -4.360 1.00 77.06 92 TYR A CA 1
ATOM 747 C C . TYR A 1 92 ? 18.709 6.645 -4.571 1.00 77.06 92 TYR A C 1
ATOM 749 O O . TYR A 1 92 ? 17.507 6.692 -4.315 1.00 77.06 92 TYR A O 1
ATOM 757 N N . LEU A 1 93 ? 19.355 7.687 -5.113 1.00 82.12 93 LEU A N 1
ATOM 758 C CA . LEU A 1 93 ? 18.691 8.946 -5.471 1.00 82.12 93 LEU A CA 1
ATOM 759 C C . LEU A 1 93 ? 17.597 8.743 -6.528 1.00 82.12 93 LEU A C 1
ATOM 761 O O . LEU A 1 93 ? 16.511 9.291 -6.370 1.00 82.12 93 LEU A O 1
ATOM 765 N N . ALA A 1 94 ? 17.841 7.942 -7.567 1.00 82.00 94 ALA A N 1
ATOM 766 C CA . ALA A 1 94 ? 16.873 7.657 -8.624 1.00 82.00 94 ALA A CA 1
ATOM 767 C C . ALA A 1 94 ? 15.656 6.881 -8.093 1.00 82.00 94 ALA A C 1
ATOM 769 O O . ALA A 1 94 ? 14.519 7.263 -8.370 1.00 82.00 94 ALA A O 1
ATOM 770 N N . TYR A 1 95 ? 15.876 5.847 -7.272 1.00 80.25 95 TYR A N 1
ATOM 771 C CA . TYR A 1 95 ? 14.798 5.119 -6.597 1.00 80.25 95 TYR A CA 1
ATOM 772 C C . TYR A 1 95 ? 14.000 6.028 -5.652 1.00 80.25 95 TYR A C 1
ATOM 774 O O . TYR A 1 95 ? 12.771 6.069 -5.719 1.00 80.25 95 TYR A O 1
ATOM 782 N N . ARG A 1 96 ? 14.686 6.823 -4.821 1.00 84.25 96 ARG A N 1
ATOM 783 C CA . ARG A 1 96 ? 14.059 7.761 -3.879 1.00 84.25 96 ARG A CA 1
ATOM 784 C C . ARG A 1 96 ? 13.276 8.860 -4.603 1.00 84.25 96 ARG A C 1
ATOM 786 O O . ARG A 1 96 ? 12.164 9.172 -4.187 1.00 84.25 96 ARG A O 1
ATOM 793 N N . ALA A 1 97 ? 13.793 9.397 -5.708 1.00 85.06 97 ALA A N 1
ATOM 794 C CA . ALA A 1 97 ? 13.095 10.369 -6.549 1.00 85.06 97 ALA A CA 1
ATOM 795 C C . ALA A 1 97 ? 11.861 9.760 -7.236 1.00 85.06 97 ALA A C 1
ATOM 797 O O . ALA A 1 97 ? 10.797 10.375 -7.225 1.00 85.06 97 ALA A O 1
ATOM 798 N N . TRP A 1 98 ? 11.963 8.540 -7.777 1.00 83.75 98 TRP A N 1
ATOM 799 C CA . TRP A 1 98 ? 10.827 7.823 -8.369 1.00 83.75 98 TRP A CA 1
ATOM 800 C C . TRP A 1 98 ? 9.740 7.505 -7.333 1.00 83.75 98 TRP A C 1
ATOM 802 O O . TRP A 1 98 ? 8.555 7.715 -7.599 1.00 83.75 98 TRP A O 1
ATOM 812 N N . SER A 1 99 ? 10.139 7.058 -6.139 1.00 79.50 99 SER A N 1
ATOM 813 C CA . SER A 1 99 ? 9.236 6.767 -5.022 1.00 79.50 99 SER A CA 1
ATOM 814 C C . SER A 1 99 ? 8.502 8.028 -4.551 1.00 79.50 99 SER A C 1
ATOM 816 O O . SER A 1 99 ? 7.269 8.052 -4.548 1.00 79.50 99 SER A O 1
ATOM 818 N N . HIS A 1 100 ? 9.225 9.127 -4.289 1.00 83.00 100 HIS A N 1
ATOM 819 C CA . HIS A 1 100 ? 8.617 10.421 -3.941 1.00 83.00 100 HIS A CA 1
ATOM 820 C C . HIS A 1 100 ? 7.719 10.964 -5.057 1.00 83.00 100 HIS A C 1
ATOM 822 O O . HIS A 1 100 ? 6.613 11.421 -4.779 1.00 83.00 100 HIS A O 1
ATOM 828 N N . TRP A 1 101 ? 8.124 10.863 -6.327 1.00 86.44 101 TRP A N 1
ATOM 829 C CA . TRP A 1 101 ? 7.288 11.269 -7.463 1.00 86.44 101 TRP A CA 1
ATOM 830 C C . TRP A 1 101 ? 5.980 10.470 -7.524 1.00 86.44 101 TRP A C 1
ATOM 832 O O . TRP A 1 101 ? 4.906 11.051 -7.703 1.00 86.44 101 TRP A O 1
ATOM 842 N N . ARG A 1 102 ? 6.038 9.148 -7.308 1.00 83.06 102 ARG A N 1
ATOM 843 C CA . ARG A 1 102 ? 4.842 8.298 -7.224 1.00 83.06 102 ARG A CA 1
ATOM 844 C C . ARG A 1 102 ? 3.964 8.637 -6.020 1.00 83.06 102 ARG A C 1
ATOM 846 O O . ARG A 1 102 ? 2.745 8.662 -6.182 1.00 83.06 102 ARG A O 1
ATOM 853 N N . ALA A 1 103 ? 4.549 8.928 -4.859 1.00 83.81 103 ALA A N 1
ATOM 854 C CA . ALA A 1 103 ? 3.814 9.351 -3.669 1.00 83.81 103 ALA A CA 1
ATOM 855 C C . ALA A 1 103 ? 3.095 10.692 -3.898 1.00 83.81 103 ALA A C 1
ATOM 857 O O . ALA A 1 103 ? 1.888 10.784 -3.679 1.00 83.81 103 ALA A O 1
ATOM 858 N N . ILE A 1 104 ? 3.791 11.695 -4.448 1.00 87.25 104 ILE A N 1
ATOM 859 C CA . ILE A 1 104 ? 3.223 13.006 -4.802 1.00 87.25 104 ILE A CA 1
ATOM 860 C C . ILE A 1 104 ? 2.085 12.851 -5.818 1.00 87.25 104 ILE A C 1
ATOM 862 O O . ILE A 1 104 ? 1.020 13.441 -5.640 1.00 87.25 104 ILE A O 1
ATOM 866 N N . LYS A 1 105 ? 2.256 12.031 -6.865 1.00 85.06 105 LYS A N 1
ATOM 867 C CA . LYS A 1 105 ? 1.195 11.788 -7.859 1.00 85.06 105 LYS A CA 1
ATOM 868 C C . LYS A 1 105 ? 0.012 10.998 -7.293 1.00 85.06 105 LYS A C 1
ATOM 870 O O . LYS A 1 105 ? -1.121 11.252 -7.699 1.00 85.06 105 LYS A O 1
ATOM 875 N N . GLY A 1 106 ? 0.244 10.106 -6.328 1.00 84.56 106 GLY A N 1
ATOM 876 C CA . GLY A 1 106 ? -0.813 9.464 -5.544 1.00 84.56 106 GLY A CA 1
ATOM 877 C C . GLY A 1 106 ? -1.603 10.477 -4.711 1.00 84.56 106 GLY A C 1
ATOM 878 O O . GLY A 1 106 ? -2.823 10.552 -4.844 1.00 84.56 106 GLY A O 1
ATOM 879 N N . GLY A 1 107 ? -0.908 11.309 -3.930 1.00 87.56 107 GLY A N 1
ATOM 880 C CA . GLY A 1 107 ? -1.507 12.363 -3.105 1.00 87.56 107 GLY A CA 1
ATOM 881 C C . GLY A 1 107 ? -2.314 13.372 -3.923 1.00 87.56 107 GLY A C 1
ATOM 882 O O . GLY A 1 107 ? -3.473 13.619 -3.605 1.00 87.56 107 GLY A O 1
ATOM 883 N N . GLN A 1 108 ? -1.763 13.866 -5.039 1.00 89.44 108 GLN A N 1
ATOM 884 C CA . GLN A 1 108 ? -2.473 14.749 -5.977 1.00 89.44 108 GLN A CA 1
ATOM 885 C C . GLN A 1 108 ? -3.759 14.107 -6.526 1.00 89.44 108 GLN A C 1
ATOM 887 O O . GLN A 1 108 ? -4.771 14.790 -6.682 1.00 89.44 108 GLN A O 1
ATOM 892 N N . HIS A 1 109 ? -3.760 12.795 -6.792 1.00 86.56 109 HIS A N 1
ATOM 893 C CA . HIS A 1 109 ? -4.961 12.100 -7.259 1.00 86.56 109 HIS A CA 1
ATOM 894 C C . HIS A 1 109 ? -6.008 11.908 -6.150 1.00 86.56 109 HIS A C 1
ATOM 896 O O . HIS A 1 109 ? -7.196 12.099 -6.405 1.00 86.56 109 HIS A O 1
ATOM 902 N N . VAL A 1 110 ? -5.593 11.588 -4.920 1.00 87.31 110 VAL A N 1
ATOM 903 C CA . VAL A 1 110 ? -6.502 11.502 -3.760 1.00 87.31 110 VAL A CA 1
ATOM 904 C C . VAL A 1 110 ? -7.106 12.873 -3.442 1.00 87.31 110 VAL A C 1
ATOM 906 O O . VAL A 1 110 ? -8.321 12.978 -3.287 1.00 87.31 110 VAL A O 1
ATOM 909 N N . GLN A 1 111 ? -6.295 13.935 -3.446 1.00 88.69 111 GLN A N 1
ATOM 910 C CA . GLN A 1 111 ? -6.757 15.313 -3.280 1.00 88.69 111 GLN A CA 1
ATOM 911 C C . GLN A 1 111 ? -7.787 15.688 -4.355 1.00 88.69 111 GLN A C 1
ATOM 913 O O . GLN A 1 111 ? -8.858 16.180 -4.017 1.00 88.69 111 GLN A O 1
ATOM 918 N N . PHE A 1 112 ? -7.530 15.368 -5.629 1.00 91.25 112 PHE A N 1
ATOM 919 C CA . PHE A 1 112 ? -8.495 15.570 -6.715 1.00 91.25 112 PHE A CA 1
ATOM 920 C C . PHE A 1 112 ? -9.832 14.847 -6.466 1.00 91.25 112 PHE A C 1
ATOM 922 O O . PHE A 1 112 ? -10.890 15.443 -6.671 1.00 91.25 112 PHE A O 1
ATOM 929 N N . LEU A 1 113 ? -9.811 13.589 -6.008 1.00 89.56 113 LEU A N 1
ATOM 930 C CA . LEU A 1 113 ? -11.033 12.828 -5.708 1.00 89.56 113 LEU A CA 1
ATOM 931 C C . LEU A 1 113 ? -11.837 13.453 -4.555 1.00 89.56 113 LEU A C 1
ATOM 933 O O . LEU A 1 113 ? -13.064 13.502 -4.635 1.00 89.56 113 LEU A O 1
ATOM 937 N N . ILE A 1 114 ? -11.157 13.968 -3.525 1.00 89.44 114 ILE A N 1
ATOM 938 C CA . ILE A 1 114 ? -11.776 14.665 -2.388 1.00 89.44 114 ILE A CA 1
ATOM 939 C C . ILE A 1 114 ? -12.359 16.017 -2.828 1.00 89.44 114 ILE A C 1
ATOM 941 O O . ILE A 1 114 ? -13.535 16.279 -2.585 1.00 89.44 114 ILE A O 1
ATOM 945 N N . SER A 1 115 ? -11.582 16.856 -3.522 1.00 92.44 115 SER A N 1
ATOM 946 C CA . SER A 1 115 ? -12.014 18.190 -3.969 1.00 92.44 115 SER A CA 1
ATOM 947 C C . SER A 1 115 ? -13.224 18.145 -4.905 1.00 92.44 115 SER A C 1
ATOM 949 O O . SER A 1 115 ? -14.098 19.000 -4.809 1.00 92.44 115 SER A O 1
ATOM 951 N N . ASN A 1 116 ? -13.313 17.127 -5.768 1.00 92.50 116 ASN A N 1
ATOM 952 C CA . ASN A 1 116 ? -14.459 16.918 -6.660 1.00 92.50 116 ASN A CA 1
ATOM 953 C C . ASN A 1 116 ? -15.592 16.089 -6.014 1.00 92.50 116 ASN A C 1
ATOM 955 O O . ASN A 1 116 ? -16.560 15.754 -6.690 1.00 92.50 116 ASN A O 1
ATOM 959 N N . LYS A 1 117 ? -15.480 15.735 -4.722 1.00 88.12 117 LYS A N 1
ATOM 960 C CA . LYS A 1 117 ? -16.451 14.924 -3.957 1.00 88.12 117 LYS A CA 1
ATOM 961 C C . LYS A 1 117 ? -16.808 13.578 -4.619 1.00 88.12 117 LYS A C 1
ATOM 963 O O . LYS A 1 117 ? -17.904 13.060 -4.440 1.00 88.12 117 LYS A O 1
ATOM 968 N N . LEU A 1 118 ? -15.862 12.972 -5.341 1.00 87.06 118 LEU A N 1
ATOM 969 C CA . LEU A 1 118 ? -16.042 11.726 -6.109 1.00 87.06 118 LEU A CA 1
ATOM 970 C C . LEU A 1 118 ? -15.905 10.448 -5.255 1.00 87.06 118 LEU A C 1
ATOM 972 O O . LEU A 1 118 ? -15.659 9.364 -5.786 1.00 87.06 118 LEU A O 1
ATOM 976 N N . LEU A 1 119 ? -16.013 10.568 -3.930 1.00 84.19 119 LEU A N 1
ATOM 977 C CA . LEU A 1 119 ? -15.855 9.475 -2.972 1.00 84.19 119 LEU A CA 1
ATOM 978 C C . LEU A 1 119 ? -17.197 9.176 -2.296 1.00 84.19 119 LEU A C 1
ATOM 980 O O . LEU A 1 119 ? -17.587 9.845 -1.342 1.00 84.19 119 LEU A O 1
ATOM 984 N N . SER A 1 120 ? -17.887 8.142 -2.774 1.00 85.44 120 SER A N 1
ATOM 985 C CA . SER A 1 120 ? -19.044 7.568 -2.087 1.00 85.44 120 SER A CA 1
ATOM 986 C C . SER A 1 120 ? -18.581 6.696 -0.917 1.00 85.44 120 SER A C 1
ATOM 988 O O . SER A 1 120 ? -17.914 5.680 -1.129 1.00 85.44 120 SER A O 1
ATOM 990 N N . ILE A 1 121 ? -18.958 7.058 0.310 1.00 87.44 121 ILE A N 1
ATOM 991 C CA . ILE A 1 121 ? -18.866 6.146 1.458 1.00 87.44 121 ILE A CA 1
ATOM 992 C C . ILE A 1 121 ? -19.946 5.071 1.278 1.00 87.44 121 ILE A C 1
ATOM 994 O O . ILE A 1 121 ? -21.070 5.371 0.876 1.00 87.44 121 ILE A O 1
ATOM 998 N N . THR A 1 122 ? -19.612 3.806 1.521 1.00 87.62 122 THR A N 1
ATOM 999 C CA . THR A 1 122 ? -20.539 2.679 1.343 1.00 87.62 122 THR A CA 1
ATOM 1000 C C . THR A 1 122 ? -20.254 1.628 2.418 1.00 87.62 122 THR A C 1
ATOM 1002 O O . THR A 1 122 ? -19.100 1.205 2.515 1.00 87.62 122 THR A O 1
ATOM 1005 N N . PRO A 1 123 ? -21.248 1.212 3.228 1.00 87.12 123 PRO A N 1
ATOM 1006 C CA . PRO A 1 123 ? -21.068 0.128 4.191 1.00 87.12 123 PRO A CA 1
ATOM 1007 C C . PRO A 1 123 ? -20.811 -1.196 3.459 1.00 87.12 123 PRO A C 1
ATOM 1009 O O . PRO A 1 123 ? -21.226 -1.377 2.312 1.00 87.12 123 PRO A O 1
ATOM 1012 N N . SER A 1 124 ? -20.110 -2.125 4.104 1.00 85.12 124 SER A N 1
ATOM 1013 C CA . SER A 1 124 ? -19.660 -3.365 3.468 1.00 85.12 124 SER A CA 1
ATOM 1014 C C . SER A 1 124 ? -19.969 -4.570 4.360 1.00 85.12 124 SER A C 1
ATOM 1016 O O . SER A 1 124 ? -19.152 -4.875 5.234 1.00 85.12 124 SER A O 1
ATOM 1018 N N . PRO A 1 125 ? -21.068 -5.313 4.104 1.00 86.06 125 PRO A N 1
ATOM 1019 C CA . PRO A 1 125 ? -21.537 -6.374 5.003 1.00 86.06 125 PRO A CA 1
ATOM 1020 C C . PRO A 1 125 ? -20.509 -7.494 5.218 1.00 86.06 125 PRO A C 1
ATOM 1022 O O . PRO A 1 125 ? -20.522 -8.152 6.250 1.00 86.06 125 PRO A O 1
ATOM 1025 N N . ILE A 1 126 ? -19.578 -7.665 4.272 1.00 85.44 126 ILE A N 1
ATOM 1026 C CA . ILE A 1 126 ? -18.439 -8.590 4.362 1.00 85.44 126 ILE A CA 1
ATOM 1027 C C . ILE A 1 126 ? -17.504 -8.227 5.530 1.00 85.44 126 ILE A C 1
ATOM 1029 O O . ILE A 1 126 ? -17.049 -9.107 6.257 1.00 85.44 126 ILE A O 1
ATOM 1033 N N . LEU A 1 127 ? -17.206 -6.937 5.727 1.00 82.50 127 LEU A N 1
ATOM 1034 C CA . LEU A 1 127 ? -16.428 -6.498 6.889 1.00 82.50 127 LEU A CA 1
ATOM 1035 C C . LEU A 1 127 ? -17.284 -6.564 8.151 1.00 82.50 127 LEU A C 1
ATOM 1037 O O . LEU A 1 127 ? -16.810 -7.038 9.180 1.00 82.50 127 LEU A O 1
ATOM 1041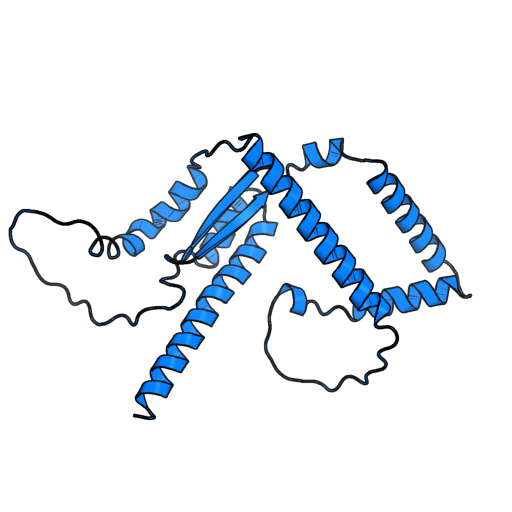 N N . ASP A 1 128 ? -18.550 -6.154 8.058 1.00 86.38 128 ASP A N 1
ATOM 1042 C CA . ASP A 1 128 ? -19.463 -6.131 9.201 1.00 86.38 128 ASP A CA 1
ATOM 1043 C C . ASP A 1 128 ? -19.636 -7.533 9.815 1.00 86.38 128 ASP A C 1
ATOM 1045 O O . ASP A 1 128 ? -19.644 -7.652 11.040 1.00 86.38 128 ASP A O 1
ATOM 1049 N N . SER A 1 129 ? -19.662 -8.608 9.013 1.00 85.25 129 SER A N 1
ATOM 1050 C CA . SER A 1 129 ? -19.617 -9.988 9.524 1.00 85.25 129 SER A CA 1
ATOM 1051 C C . SER A 1 129 ? -18.284 -10.323 10.203 1.00 85.25 129 SER A C 1
ATOM 1053 O O . SER A 1 129 ? -18.279 -10.789 11.339 1.00 85.25 129 SER A O 1
ATOM 1055 N N . VAL A 1 130 ? -17.148 -10.018 9.561 1.00 82.69 130 VAL A N 1
ATOM 1056 C CA . VAL A 1 130 ? -15.802 -10.350 10.076 1.00 82.69 130 VAL A CA 1
ATOM 1057 C C . VAL A 1 130 ? -15.486 -9.638 11.402 1.00 82.69 130 VAL A C 1
ATOM 1059 O O . VAL A 1 130 ? -14.782 -10.193 12.248 1.00 82.69 130 VAL A O 1
ATOM 1062 N N . TYR A 1 131 ? -16.026 -8.435 11.621 1.00 81.31 131 TYR A N 1
ATOM 1063 C CA . TYR A 1 131 ? -15.923 -7.728 12.902 1.00 81.31 131 TYR A CA 1
ATOM 1064 C C . TYR A 1 131 ? -17.034 -8.108 13.900 1.00 81.31 131 TYR A C 1
ATOM 1066 O O . TYR A 1 131 ? -16.798 -8.047 15.110 1.00 81.31 131 TYR A O 1
ATOM 1074 N N . SER A 1 132 ? -18.213 -8.554 13.445 1.00 81.06 132 SER A N 1
ATOM 1075 C CA . SER A 1 132 ? -19.292 -9.024 14.335 1.00 81.06 132 SER A CA 1
ATOM 1076 C C . SER A 1 132 ? -18.916 -10.288 15.108 1.00 81.06 132 SER A C 1
ATOM 1078 O O . SER A 1 132 ? -19.236 -10.370 16.293 1.00 81.06 132 SER A O 1
ATOM 1080 N N . ASP A 1 133 ? -18.140 -11.197 14.508 1.00 72.12 133 ASP A N 1
ATOM 1081 C CA . ASP A 1 133 ? -17.539 -12.357 15.194 1.00 72.12 133 ASP A CA 1
ATOM 1082 C C . ASP A 1 133 ? -16.713 -11.959 16.439 1.00 72.12 133 ASP A C 1
ATOM 1084 O O . ASP A 1 133 ? -16.481 -12.768 17.337 1.00 72.12 133 ASP A O 1
ATOM 1088 N N . ARG A 1 134 ? -16.250 -10.701 16.509 1.00 63.50 134 ARG A N 1
ATOM 1089 C CA . ARG A 1 134 ? -15.361 -10.166 17.557 1.00 63.50 134 ARG A CA 1
ATOM 1090 C C . ARG A 1 134 ? -16.016 -9.125 18.468 1.00 63.50 134 ARG A C 1
ATOM 1092 O O . ARG A 1 134 ? -15.356 -8.576 19.350 1.00 63.50 134 ARG A O 1
ATOM 1099 N N . LYS A 1 135 ? -17.326 -8.902 18.326 1.00 56.34 135 LYS A N 1
ATOM 1100 C CA . LYS A 1 135 ? -18.146 -7.993 19.148 1.00 56.34 135 LYS A CA 1
ATOM 1101 C C . LYS A 1 135 ? -17.948 -8.101 20.679 1.00 56.34 135 LYS A C 1
ATOM 1103 O O . LYS A 1 135 ? -17.922 -7.039 21.309 1.00 56.34 135 LYS A O 1
ATOM 1108 N N . PRO A 1 136 ? -17.733 -9.279 21.313 1.00 53.53 136 PRO A N 1
ATOM 1109 C CA . PRO A 1 136 ? -17.398 -9.331 22.744 1.00 53.53 136 PRO A CA 1
ATOM 1110 C C . PRO A 1 136 ? -16.134 -8.536 23.125 1.00 53.53 136 PRO A C 1
ATOM 1112 O O . PRO A 1 136 ? -16.128 -7.882 24.164 1.00 53.53 136 PRO A O 1
ATOM 1115 N N . LEU A 1 137 ? -15.098 -8.484 22.275 1.00 52.59 137 LEU A N 1
ATOM 1116 C CA . LEU A 1 137 ? -13.856 -7.747 22.573 1.00 52.59 137 LEU A CA 1
ATOM 1117 C C . LEU A 1 137 ? -14.031 -6.220 22.588 1.00 52.59 137 LEU A C 1
ATOM 1119 O O . LEU A 1 137 ? -13.222 -5.534 23.219 1.00 52.59 137 LEU A O 1
ATOM 1123 N N . LEU A 1 138 ? -15.066 -5.720 21.901 1.00 51.34 138 LEU A N 1
ATOM 1124 C CA . LEU A 1 138 ? -15.429 -4.304 21.775 1.00 51.34 138 LEU A CA 1
ATOM 1125 C C . LEU A 1 138 ? -16.411 -3.825 22.855 1.00 51.34 138 LEU A C 1
ATOM 1127 O O . LEU A 1 138 ? -16.642 -2.624 22.969 1.00 51.34 138 LEU A O 1
ATOM 1131 N N . THR A 1 139 ? -17.030 -4.734 23.614 1.00 49.16 139 THR A N 1
ATOM 1132 C CA . THR A 1 139 ? -18.114 -4.359 24.537 1.00 49.16 139 THR A CA 1
ATOM 1133 C C . THR A 1 139 ? -17.569 -3.601 25.754 1.00 49.16 139 THR A C 1
ATOM 1135 O O . THR A 1 139 ? -18.090 -2.536 26.071 1.00 49.16 139 THR A O 1
ATOM 1138 N N . GLY A 1 140 ? -16.443 -4.049 26.326 1.00 48.44 140 GLY A N 1
ATOM 1139 C CA . GLY A 1 140 ? -15.695 -3.352 27.391 1.00 48.44 140 GLY A CA 1
ATOM 1140 C C . GLY A 1 140 ? -14.868 -2.142 26.924 1.00 48.44 140 GLY A C 1
ATOM 1141 O O . GLY A 1 140 ? -13.762 -1.928 27.404 1.00 48.44 140 GLY A O 1
ATOM 1142 N N . LEU A 1 141 ? -15.353 -1.403 25.922 1.00 49.94 141 LEU A N 1
ATOM 1143 C CA . LEU A 1 141 ? -14.827 -0.090 25.513 1.00 49.94 141 LEU A CA 1
ATOM 1144 C C . LEU A 1 141 ? -15.903 1.006 25.587 1.00 49.94 141 LEU A C 1
ATOM 1146 O O . LEU A 1 141 ? -15.630 2.159 25.257 1.00 49.94 141 LEU A O 1
ATOM 1150 N N . LYS A 1 142 ? -17.141 0.660 25.969 1.00 43.38 142 LYS A N 1
ATOM 1151 C CA . LYS A 1 142 ? -18.271 1.599 25.974 1.00 43.38 142 LYS A CA 1
ATOM 1152 C C . LYS A 1 142 ? -18.305 2.529 27.183 1.00 43.38 142 LYS A C 1
ATOM 1154 O O . LYS A 1 142 ? -18.903 3.597 27.089 1.00 43.38 142 LYS A O 1
ATOM 1159 N N . ASP A 1 143 ? -17.631 2.166 28.267 1.00 43.62 143 ASP A N 1
ATOM 1160 C CA . ASP A 1 143 ? -17.737 2.846 29.564 1.00 43.62 143 ASP A CA 1
ATOM 1161 C C . ASP A 1 143 ? -17.022 4.213 29.608 1.00 43.62 143 ASP A C 1
ATOM 1163 O O . ASP A 1 143 ? -17.111 4.939 30.594 1.00 43.62 143 ASP A O 1
ATOM 1167 N N . ALA A 1 144 ? -16.330 4.596 28.527 1.00 43.41 144 ALA A N 1
ATOM 1168 C CA . ALA A 1 144 ? -15.520 5.810 28.465 1.00 43.41 144 ALA A CA 1
ATOM 1169 C C . ALA A 1 144 ? -16.285 7.093 28.071 1.00 43.41 144 ALA A C 1
ATOM 1171 O O . ALA A 1 144 ? -15.862 8.176 28.472 1.00 43.41 144 ALA A O 1
ATOM 1172 N N . GLN A 1 145 ? -17.356 7.023 27.260 1.00 39.44 145 GLN A N 1
ATOM 1173 C CA . GLN A 1 145 ? -18.029 8.226 26.723 1.00 39.44 145 GLN A CA 1
ATOM 1174 C C . GLN A 1 145 ? -19.542 8.054 26.461 1.00 39.44 145 GLN A C 1
ATOM 1176 O O . GLN A 1 145 ? -19.958 7.895 25.315 1.00 39.44 145 GLN A O 1
ATOM 1181 N N . THR A 1 146 ? -20.369 8.153 27.512 1.00 28.75 146 THR A N 1
ATOM 1182 C CA . THR A 1 146 ? -21.654 8.906 27.570 1.00 28.75 146 THR A CA 1
ATOM 1183 C C . THR A 1 146 ? -22.235 8.810 28.993 1.00 28.75 146 THR A C 1
ATOM 1185 O O . THR A 1 146 ? -22.387 7.718 29.526 1.00 28.75 146 THR A O 1
ATOM 1188 N N . GLN A 1 147 ? -22.595 9.948 29.590 1.00 37.00 147 GLN A N 1
ATOM 1189 C CA . GLN A 1 147 ? -23.326 10.097 30.864 1.00 37.00 147 GLN A CA 1
ATOM 1190 C C . GLN A 1 147 ? -24.597 10.925 30.568 1.00 37.00 147 GLN A C 1
ATOM 1192 O O . GLN A 1 147 ? -24.536 11.743 29.650 1.00 37.00 147 GLN A O 1
ATOM 1197 N N . THR A 1 148 ? -25.762 10.838 31.224 1.00 27.55 148 THR A N 1
ATOM 1198 C CA . THR A 1 148 ? -26.391 10.032 32.318 1.00 27.55 148 THR A CA 1
ATOM 1199 C C . THR A 1 148 ? -27.919 10.357 32.264 1.00 27.55 148 THR A C 1
ATOM 1201 O O . THR A 1 148 ? -28.292 11.117 31.361 1.00 27.55 148 THR A O 1
ATOM 1204 N N . PRO A 1 149 ? -28.840 9.915 33.164 1.00 38.97 149 PRO A N 1
ATOM 1205 C CA . PRO A 1 149 ? -28.835 8.890 34.235 1.00 38.97 149 PRO A CA 1
ATOM 1206 C C . PRO A 1 149 ? -29.696 7.647 33.821 1.00 38.97 149 PRO A C 1
ATOM 1208 O O . PRO A 1 149 ? -30.037 7.543 32.645 1.00 38.97 149 PRO A O 1
ATOM 1211 N N . THR A 1 150 ? -30.015 6.605 34.612 1.00 22.89 150 THR A N 1
ATOM 1212 C CA . THR A 1 150 ? -30.313 6.444 36.063 1.00 22.89 150 THR A CA 1
ATOM 1213 C C . THR A 1 150 ? -29.925 5.033 36.570 1.00 22.89 150 THR A C 1
ATOM 1215 O O . THR A 1 150 ? -29.596 4.163 35.767 1.00 22.89 150 THR A O 1
ATOM 1218 N N . GLU A 1 151 ? -29.932 4.830 37.895 1.00 26.64 151 GLU A N 1
ATOM 1219 C CA . GLU A 1 151 ? -29.692 3.571 38.639 1.00 26.64 151 GLU A CA 1
ATOM 1220 C C . GLU A 1 151 ? -30.613 2.383 38.211 1.00 26.64 151 GLU A C 1
ATOM 1222 O O . GLU A 1 151 ? -31.591 2.585 37.495 1.00 26.64 151 GLU A O 1
ATOM 1227 N N . GLU A 1 152 ? -30.375 1.104 38.562 1.00 28.69 152 GLU A N 1
ATOM 1228 C CA . GLU A 1 152 ? -29.770 0.558 39.796 1.00 28.69 152 GLU A CA 1
ATOM 1229 C C . GLU A 1 152 ? -29.129 -0.857 39.632 1.00 28.69 152 GLU A C 1
ATOM 1231 O O . GLU A 1 152 ? -29.287 -1.517 38.609 1.00 28.69 152 GLU A O 1
ATOM 1236 N N . ALA A 1 153 ? -28.375 -1.285 40.658 1.00 25.92 153 ALA A N 1
ATOM 1237 C CA . ALA A 1 153 ? -27.664 -2.560 40.918 1.00 25.92 153 ALA A CA 1
ATOM 1238 C C . ALA A 1 153 ? -28.069 -3.859 40.156 1.00 25.92 153 ALA A C 1
ATOM 1240 O O . ALA A 1 153 ? -29.247 -4.140 39.976 1.00 25.92 153 ALA A O 1
ATOM 1241 N N . ALA A 1 154 ? -27.184 -4.830 39.845 1.00 24.73 154 ALA A N 1
ATOM 1242 C CA . ALA A 1 154 ? -25.711 -5.003 39.938 1.00 24.73 154 ALA A CA 1
ATOM 1243 C C . ALA A 1 154 ? -25.328 -6.291 39.106 1.00 24.73 154 ALA A C 1
ATOM 1245 O O . ALA A 1 154 ? -26.042 -6.573 38.151 1.00 24.73 154 ALA A O 1
ATOM 1246 N N . LYS A 1 155 ? -24.304 -7.157 39.312 1.00 24.19 155 LYS A N 1
ATOM 1247 C CA . LYS A 1 155 ? -23.293 -7.396 40.373 1.00 24.19 155 LYS A CA 1
ATOM 1248 C C . LYS A 1 155 ? -22.169 -8.359 39.892 1.00 24.19 155 LYS A C 1
ATOM 1250 O O . LYS A 1 155 ? -22.465 -9.275 39.141 1.00 24.19 155 LYS A O 1
ATOM 1255 N N . ALA A 1 156 ? -20.961 -8.224 40.463 1.00 24.09 156 ALA A N 1
ATOM 1256 C CA . ALA A 1 156 ? -19.829 -9.184 40.509 1.00 24.09 156 ALA A CA 1
ATOM 1257 C C . ALA A 1 156 ? -19.153 -9.659 39.190 1.00 24.09 156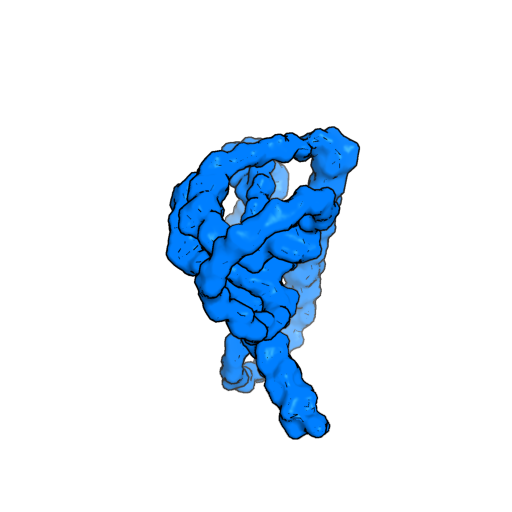 ALA A C 1
ATOM 1259 O O . ALA A 1 156 ? -19.743 -10.377 38.391 1.00 24.09 156 ALA A O 1
ATOM 1260 N N . GLY A 1 157 ? -17.849 -9.374 39.053 1.00 24.22 157 GLY A N 1
ATOM 1261 C CA . GLY A 1 157 ? -16.967 -9.918 38.007 1.00 24.22 157 GLY A CA 1
ATOM 1262 C C . GLY A 1 157 ? -15.673 -9.107 37.871 1.00 24.22 157 GLY A C 1
ATOM 1263 O O . GLY A 1 157 ? -15.696 -8.035 37.282 1.00 24.22 157 GLY A O 1
ATOM 1264 N N . ASP A 1 158 ? -14.580 -9.598 38.460 1.00 29.64 158 ASP A N 1
ATOM 1265 C CA . ASP A 1 158 ? -13.260 -8.944 38.537 1.00 29.64 158 ASP A CA 1
ATOM 1266 C C . ASP A 1 158 ? -12.709 -8.435 37.184 1.00 29.64 158 ASP A C 1
ATOM 1268 O O . ASP A 1 158 ? -12.767 -9.137 36.173 1.00 29.64 158 ASP A O 1
ATOM 1272 N N . ALA A 1 159 ? -12.146 -7.222 37.187 1.00 30.98 159 ALA A N 1
ATOM 1273 C CA . ALA A 1 159 ? -11.522 -6.571 36.035 1.00 30.98 159 ALA A CA 1
ATOM 1274 C C . ALA A 1 159 ? -10.343 -5.698 36.504 1.00 30.98 159 ALA A C 1
ATOM 1276 O O . ALA A 1 159 ? -10.502 -4.520 36.831 1.00 30.98 159 ALA A O 1
ATOM 1277 N N . GLY A 1 160 ? -9.155 -6.302 36.584 1.00 31.56 160 GLY A N 1
ATOM 1278 C CA . GLY A 1 160 ? -7.926 -5.627 37.007 1.00 31.56 160 GLY A CA 1
ATOM 1279 C C . GLY A 1 160 ? -7.383 -4.601 36.000 1.00 31.56 160 GLY A C 1
ATOM 1280 O O . GLY A 1 160 ? -7.855 -4.491 34.871 1.00 31.56 160 GLY A O 1
ATOM 1281 N N . ASN A 1 161 ? -6.343 -3.867 36.413 1.00 38.72 161 ASN A N 1
ATOM 1282 C CA . ASN A 1 161 ? -5.647 -2.872 35.587 1.00 38.72 161 ASN A CA 1
ATOM 1283 C C . ASN A 1 161 ? -4.993 -3.497 34.335 1.00 38.72 161 ASN A C 1
ATOM 1285 O O . ASN A 1 161 ? -3.822 -3.885 34.375 1.00 38.72 161 ASN A O 1
ATOM 1289 N N . ASP A 1 162 ? -5.707 -3.514 33.209 1.00 48.59 162 ASP A N 1
ATOM 1290 C CA . ASP A 1 162 ? -5.090 -3.630 31.885 1.00 48.59 162 ASP A CA 1
ATOM 1291 C C . ASP A 1 162 ? -4.229 -2.370 31.630 1.00 48.59 162 ASP A C 1
ATOM 1293 O O . ASP A 1 162 ? -4.752 -1.252 31.669 1.00 48.59 162 ASP A O 1
ATOM 1297 N N . PRO A 1 163 ? -2.908 -2.491 31.388 1.00 55.19 163 PRO A N 1
ATOM 1298 C CA . PRO A 1 163 ? -2.055 -1.331 31.142 1.00 55.19 163 PRO A CA 1
ATOM 1299 C C . PRO A 1 163 ? -2.406 -0.673 29.801 1.00 55.19 163 PRO A C 1
ATOM 1301 O O . PRO A 1 163 ? -2.572 -1.365 28.795 1.00 55.19 163 PRO A O 1
ATOM 1304 N N . GLU A 1 164 ? -2.473 0.663 29.768 1.00 59.00 164 GLU A N 1
ATOM 1305 C CA . GLU A 1 164 ? -2.833 1.417 28.561 1.00 59.00 164 GLU A CA 1
ATOM 1306 C C . GLU A 1 164 ? -1.929 1.079 27.366 1.00 59.00 164 GLU A C 1
ATOM 1308 O O . GLU A 1 164 ? -0.786 1.526 27.263 1.00 59.00 164 GLU A O 1
ATOM 1313 N N . GLU A 1 165 ? -2.457 0.318 26.406 1.00 66.00 165 GLU A N 1
ATOM 1314 C CA . GLU A 1 165 ? -1.690 -0.032 25.217 1.00 66.00 165 GLU A CA 1
ATOM 1315 C C . GLU A 1 165 ? -1.498 1.201 24.310 1.00 66.00 165 GLU A C 1
ATOM 1317 O O . GLU A 1 165 ? -2.489 1.830 23.900 1.00 66.00 165 GLU A O 1
ATOM 1322 N N . PRO A 1 166 ? -0.254 1.561 23.932 1.00 63.50 166 PRO A N 1
ATOM 1323 C CA . PRO A 1 166 ? 0.028 2.795 23.196 1.00 63.50 166 PRO A CA 1
ATOM 1324 C C . PRO A 1 166 ? -0.630 2.794 21.813 1.00 63.50 166 PRO A C 1
ATOM 1326 O O . PRO A 1 166 ? -1.209 3.799 21.404 1.00 63.50 166 PRO A O 1
ATOM 1329 N N . ALA A 1 167 ? -0.632 1.650 21.122 1.00 62.03 167 ALA A N 1
ATOM 1330 C CA . ALA A 1 167 ? -1.325 1.465 19.852 1.00 62.03 167 ALA A CA 1
ATOM 1331 C C . ALA A 1 167 ? -2.740 0.881 20.002 1.00 62.03 167 ALA A C 1
ATOM 1333 O O . ALA A 1 167 ? -3.393 0.633 18.988 1.00 62.03 167 ALA A O 1
ATOM 1334 N N . GLY A 1 168 ? -3.228 0.708 21.235 1.00 73.94 168 GLY A N 1
ATOM 1335 C CA . GLY A 1 168 ? -4.557 0.190 21.557 1.00 73.94 168 GLY A CA 1
ATOM 1336 C C . GLY A 1 168 ? -4.689 -1.330 21.424 1.00 73.94 168 GLY A C 1
ATOM 1337 O O . GLY A 1 168 ? -3.790 -2.005 20.917 1.00 73.94 168 GLY A O 1
ATOM 1338 N N . LYS A 1 169 ? -5.848 -1.837 21.857 1.00 78.56 169 LYS A N 1
ATOM 1339 C CA . LYS A 1 169 ? -6.213 -3.257 21.842 1.00 78.56 169 LYS A CA 1
ATOM 1340 C C . LYS A 1 169 ? -6.384 -3.753 20.404 1.00 78.56 169 LYS A C 1
ATOM 1342 O O . LYS A 1 169 ? -7.233 -3.247 19.665 1.00 78.56 169 LYS A O 1
ATOM 1347 N N . VAL A 1 170 ? -5.603 -4.766 20.030 1.00 81.62 170 VAL A N 1
ATOM 1348 C CA . VAL A 1 170 ? -5.639 -5.389 18.697 1.00 81.62 170 VAL A CA 1
ATOM 1349 C C . VAL A 1 170 ? -7.007 -6.040 18.443 1.00 81.62 170 VAL A C 1
ATOM 1351 O O . VAL A 1 170 ? -7.507 -6.819 19.253 1.00 81.62 170 VAL A O 1
ATOM 1354 N N . LEU A 1 171 ? -7.615 -5.722 17.298 1.00 77.44 171 LEU A N 1
ATOM 1355 C CA . LEU A 1 171 ? -8.941 -6.190 16.886 1.00 77.44 171 LEU A CA 1
ATOM 1356 C C . LEU A 1 171 ? -8.868 -7.362 15.897 1.00 77.44 171 LEU A C 1
ATOM 1358 O O . LEU A 1 171 ? -9.716 -8.251 15.953 1.00 77.44 171 LEU A O 1
ATOM 1362 N N . LEU A 1 172 ? -7.862 -7.404 15.017 1.00 80.12 172 LEU A N 1
ATOM 1363 C CA . LEU A 1 172 ? -7.676 -8.466 14.016 1.00 80.12 172 LEU A CA 1
ATOM 1364 C C . LEU A 1 172 ? -6.546 -9.429 14.404 1.00 80.12 172 LEU A C 1
ATOM 1366 O O . LEU A 1 172 ? -5.476 -8.994 14.807 1.00 80.12 172 LEU A O 1
ATOM 1370 N N . CYS A 1 173 ? -6.750 -10.734 14.199 1.00 78.12 173 CYS A N 1
ATOM 1371 C CA . CYS A 1 173 ? -5.679 -11.738 14.277 1.00 78.12 173 CYS A CA 1
ATOM 1372 C C . CYS A 1 173 ? -5.326 -12.272 12.881 1.00 78.12 173 CYS A C 1
ATOM 1374 O O . CYS A 1 173 ? -6.112 -12.132 11.941 1.00 78.12 173 CYS A O 1
ATOM 1376 N N . ARG A 1 174 ? -4.186 -12.965 12.764 1.00 79.81 174 ARG A N 1
ATOM 1377 C CA . ARG A 1 174 ? -3.664 -13.546 11.511 1.00 79.81 174 ARG A CA 1
ATOM 1378 C C . ARG A 1 174 ? -4.704 -14.343 10.706 1.00 79.81 174 ARG A C 1
ATOM 1380 O O . ARG A 1 174 ? -4.938 -14.057 9.538 1.00 79.81 174 ARG A O 1
ATOM 1387 N N . GLU A 1 175 ? -5.424 -15.260 11.351 1.00 81.06 175 GLU A N 1
ATOM 1388 C CA . GLU A 1 175 ? -6.507 -16.038 10.719 1.00 81.06 175 GLU A CA 1
ATOM 1389 C C . GLU A 1 175 ? -7.632 -15.165 10.139 1.00 81.06 175 GLU A C 1
ATOM 1391 O O . GLU A 1 175 ? -8.287 -15.527 9.162 1.00 81.06 175 GLU A O 1
ATOM 1396 N N . THR A 1 176 ? -7.878 -14.004 10.752 1.00 81.38 176 THR A N 1
ATOM 1397 C CA . THR A 1 176 ? -8.901 -13.054 10.301 1.00 81.38 176 THR A CA 1
ATOM 1398 C C . THR A 1 176 ? -8.439 -12.327 9.037 1.00 81.38 176 THR A C 1
ATOM 1400 O O . THR A 1 176 ? -9.251 -12.129 8.137 1.00 81.38 176 THR A O 1
ATOM 1403 N N . ALA A 1 177 ? -7.141 -12.022 8.910 1.00 82.62 177 ALA A N 1
ATOM 1404 C CA . ALA A 1 177 ? -6.562 -11.497 7.672 1.00 82.62 177 ALA A CA 1
ATOM 1405 C C . ALA A 1 177 ? -6.711 -12.494 6.507 1.00 82.62 177 ALA A C 1
ATOM 1407 O O . ALA A 1 177 ? -7.153 -12.097 5.431 1.00 82.62 177 ALA A O 1
ATOM 1408 N N . ALA A 1 178 ? -6.467 -13.788 6.743 1.00 83.31 178 ALA A N 1
ATOM 1409 C CA . ALA A 1 178 ? -6.647 -14.845 5.741 1.00 83.31 178 ALA A CA 1
ATOM 1410 C C . ALA A 1 178 ? -8.112 -15.033 5.299 1.00 83.31 178 ALA A C 1
ATOM 1412 O O . ALA A 1 178 ? -8.402 -15.221 4.114 1.00 83.31 178 ALA A O 1
ATOM 1413 N N . LYS A 1 179 ? -9.068 -14.953 6.237 1.00 84.62 179 LYS A N 1
ATOM 1414 C CA . LYS A 1 179 ? -10.509 -14.942 5.918 1.00 84.62 179 LYS A CA 1
ATOM 1415 C C . LYS A 1 179 ? -10.882 -13.715 5.075 1.00 84.62 179 LYS A C 1
ATOM 1417 O O . LYS A 1 179 ? -11.577 -13.848 4.070 1.00 84.62 179 LYS A O 1
ATOM 1422 N N . LEU A 1 180 ? -10.388 -12.537 5.455 1.00 84.62 180 LEU A N 1
ATOM 1423 C CA . LEU A 1 180 ? -10.701 -11.254 4.821 1.00 84.62 180 LEU A CA 1
ATOM 1424 C C . LEU A 1 180 ? -10.072 -11.131 3.419 1.00 84.62 180 LEU A C 1
ATOM 1426 O O . LEU A 1 180 ? -10.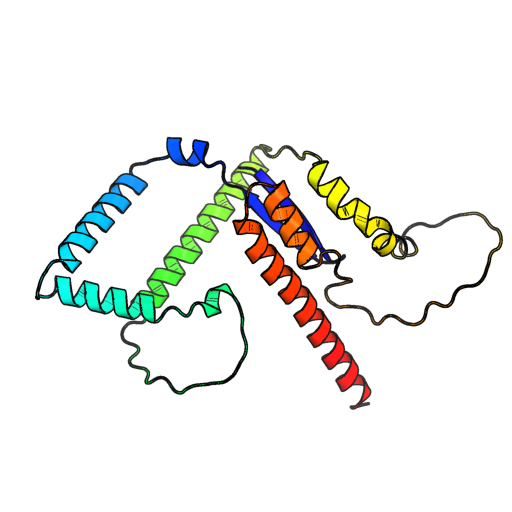746 -10.690 2.491 1.00 84.62 180 LEU A O 1
ATOM 1430 N N . GLY A 1 181 ? -8.835 -11.599 3.220 1.00 84.25 181 GLY A N 1
ATOM 1431 C CA . GLY A 1 181 ? -8.173 -11.626 1.909 1.00 84.25 181 GLY A CA 1
ATOM 1432 C C . GLY A 1 181 ? -8.895 -12.502 0.882 1.00 84.25 181 GLY A C 1
ATOM 1433 O O . GLY A 1 181 ? -9.022 -12.109 -0.281 1.00 84.25 181 GLY A O 1
ATOM 1434 N N . LYS A 1 182 ? -9.458 -13.634 1.327 1.00 85.38 182 LYS A N 1
ATOM 1435 C CA . LYS A 1 182 ? -10.349 -14.483 0.518 1.00 85.38 182 LYS A CA 1
ATOM 1436 C C . LYS A 1 182 ? -11.686 -13.793 0.236 1.00 85.38 182 LYS A C 1
ATOM 1438 O O . LYS A 1 182 ? -12.104 -13.741 -0.915 1.00 85.38 182 LYS A O 1
ATOM 1443 N N . ALA A 1 183 ? -12.322 -13.214 1.256 1.00 84.75 183 ALA A N 1
ATOM 1444 C CA . ALA A 1 183 ? -13.629 -12.562 1.133 1.00 84.75 183 ALA A CA 1
ATOM 1445 C C . ALA A 1 183 ? -13.622 -11.253 0.310 1.00 84.75 183 ALA A C 1
ATOM 1447 O O . ALA A 1 183 ? -14.675 -10.818 -0.151 1.00 84.75 183 ALA A O 1
ATOM 1448 N N . LEU A 1 184 ? -12.455 -10.627 0.108 1.00 82.44 184 LEU A N 1
ATOM 1449 C CA . LEU A 1 184 ? -12.265 -9.478 -0.790 1.00 82.44 184 LEU A CA 1
ATOM 1450 C C . LEU A 1 184 ? -11.676 -9.850 -2.167 1.00 82.44 184 LEU A C 1
ATOM 1452 O O . LEU A 1 184 ? -11.327 -8.945 -2.925 1.00 82.44 184 LEU A O 1
ATOM 1456 N N . GLU A 1 185 ? -11.535 -11.144 -2.487 1.00 81.56 185 GLU A N 1
ATOM 1457 C CA . GLU A 1 185 ? -10.951 -11.659 -3.744 1.00 81.56 185 GLU A CA 1
ATOM 1458 C C . GLU A 1 185 ? -9.523 -11.139 -4.043 1.00 81.56 185 GLU A C 1
ATOM 1460 O O . GLU A 1 185 ? -9.076 -11.094 -5.194 1.00 81.56 185 GLU A O 1
ATOM 1465 N N . HIS A 1 186 ? -8.787 -10.709 -3.012 1.00 80.25 186 HIS A N 1
ATOM 1466 C CA . HIS A 1 186 ? -7.556 -9.933 -3.173 1.00 80.25 186 HIS A CA 1
ATOM 1467 C C . HIS A 1 186 ? -6.460 -10.391 -2.195 1.00 80.25 186 HIS A C 1
ATOM 1469 O O . HIS A 1 186 ? -6.142 -9.661 -1.257 1.00 80.25 186 HIS A O 1
ATOM 1475 N N . PRO A 1 187 ? -5.837 -11.571 -2.403 1.00 78.31 187 PRO A N 1
ATOM 1476 C CA . PRO A 1 187 ? -4.883 -12.164 -1.452 1.00 78.31 187 PRO A CA 1
ATOM 1477 C C . PRO A 1 187 ? -3.663 -11.276 -1.152 1.00 78.31 187 PRO A C 1
ATOM 1479 O O . PRO A 1 187 ? -3.068 -11.382 -0.088 1.00 78.31 187 PRO A O 1
ATOM 1482 N N . GLU A 1 188 ? -3.331 -10.326 -2.032 1.00 82.00 188 GLU A N 1
ATOM 1483 C CA . GLU A 1 188 ? -2.307 -9.299 -1.782 1.00 82.00 188 GLU A CA 1
ATOM 1484 C C . GLU A 1 188 ? -2.583 -8.462 -0.508 1.00 82.00 188 GLU A C 1
ATOM 1486 O O . GLU A 1 188 ? -1.646 -7.919 0.067 1.00 82.00 188 GLU A O 1
ATOM 1491 N N . ILE A 1 189 ? -3.839 -8.356 -0.039 1.00 85.62 189 ILE A N 1
ATOM 1492 C CA . ILE A 1 189 ? -4.185 -7.631 1.199 1.00 85.62 189 ILE A CA 1
ATOM 1493 C C . ILE A 1 189 ? -3.787 -8.395 2.470 1.00 85.62 189 ILE A C 1
ATOM 1495 O O . ILE A 1 189 ? -3.572 -7.777 3.510 1.00 85.62 189 ILE A O 1
ATOM 1499 N N . GLU A 1 190 ? -3.673 -9.724 2.397 1.00 84.94 190 GLU A N 1
ATOM 1500 C CA . GLU A 1 190 ? -3.361 -10.591 3.539 1.00 84.94 190 GLU A CA 1
ATOM 1501 C C . GLU A 1 190 ? -1.960 -10.275 4.074 1.00 84.94 190 GLU A C 1
ATOM 1503 O O . GLU A 1 190 ? -1.799 -9.992 5.258 1.00 84.94 190 GLU A O 1
ATOM 1508 N N . ALA A 1 191 ? -0.970 -10.172 3.182 1.00 84.88 191 ALA A N 1
ATOM 1509 C CA . ALA A 1 191 ? 0.405 -9.826 3.541 1.00 84.88 191 ALA A CA 1
ATOM 1510 C C . ALA A 1 191 ? 0.556 -8.395 4.098 1.00 84.88 191 ALA A C 1
ATOM 1512 O O . ALA A 1 191 ? 1.396 -8.165 4.969 1.00 84.88 191 ALA A O 1
ATOM 1513 N N . GLU A 1 192 ? -0.244 -7.431 3.625 1.00 84.88 192 GLU A N 1
ATOM 1514 C CA . GLU A 1 192 ? -0.255 -6.070 4.185 1.00 84.88 192 GLU A CA 1
ATOM 1515 C C . GLU A 1 192 ? -0.911 -6.040 5.575 1.00 84.88 192 GLU A C 1
ATOM 1517 O O . GLU A 1 192 ? -0.421 -5.358 6.475 1.00 84.88 192 GLU A O 1
ATOM 1522 N N . LEU A 1 193 ? -1.981 -6.817 5.782 1.00 86.75 193 LEU A N 1
ATOM 1523 C CA . LEU A 1 193 ? -2.639 -6.962 7.082 1.00 86.75 193 LEU A CA 1
ATOM 1524 C C . LEU A 1 193 ? -1.752 -7.671 8.107 1.00 86.75 193 LEU A C 1
ATOM 1526 O O . LEU A 1 193 ? -1.677 -7.204 9.238 1.00 86.75 193 LEU A O 1
ATOM 1530 N N . GLU A 1 194 ? -1.052 -8.744 7.733 1.00 87.69 194 GLU A N 1
ATOM 1531 C CA . GLU A 1 194 ? -0.110 -9.428 8.629 1.00 87.69 194 GLU A CA 1
ATOM 1532 C C . GLU A 1 194 ? 1.011 -8.492 9.100 1.00 87.69 194 GLU A C 1
ATOM 1534 O O . GLU A 1 194 ? 1.264 -8.391 10.302 1.00 87.69 194 GLU A O 1
ATOM 1539 N N . ARG A 1 195 ? 1.636 -7.744 8.176 1.00 85.62 195 ARG A N 1
ATOM 1540 C CA . ARG A 1 195 ? 2.654 -6.738 8.527 1.00 85.62 195 ARG A CA 1
ATOM 1541 C C . ARG A 1 195 ? 2.084 -5.639 9.418 1.00 85.62 195 ARG A C 1
ATOM 1543 O O . ARG A 1 195 ? 2.730 -5.242 10.384 1.00 85.62 195 ARG A O 1
ATOM 1550 N N . ALA A 1 196 ? 0.886 -5.145 9.113 1.00 86.00 196 ALA A N 1
ATOM 1551 C CA . ALA A 1 196 ? 0.277 -4.064 9.873 1.00 86.00 196 ALA A CA 1
ATOM 1552 C C . ALA A 1 196 ? -0.174 -4.511 11.280 1.00 86.00 196 ALA A C 1
ATOM 1554 O O . ALA A 1 196 ? 0.005 -3.743 12.222 1.00 86.00 196 ALA A O 1
ATOM 1555 N N . ILE A 1 197 ? -0.668 -5.746 11.455 1.00 87.31 197 ILE A N 1
ATOM 1556 C CA . ILE A 1 197 ? -0.924 -6.363 12.772 1.00 87.31 197 ILE A CA 1
ATOM 1557 C C . ILE A 1 197 ? 0.382 -6.444 13.572 1.00 87.31 197 ILE A C 1
ATOM 1559 O O . ILE A 1 197 ? 0.446 -5.907 14.679 1.00 87.31 197 ILE A O 1
ATOM 1563 N N . TRP A 1 198 ? 1.445 -7.002 12.982 1.00 87.75 198 TRP A N 1
ATOM 1564 C CA . TRP A 1 198 ? 2.760 -7.100 13.626 1.00 87.75 198 TRP A CA 1
ATOM 1565 C C . TRP A 1 198 ? 3.304 -5.722 14.052 1.00 87.75 198 TRP A C 1
ATOM 1567 O O . TRP A 1 198 ? 3.812 -5.566 15.160 1.00 87.75 198 TRP A O 1
ATOM 1577 N N . GLN A 1 199 ? 3.120 -4.678 13.235 1.00 84.75 199 GLN A N 1
ATOM 1578 C CA . GLN A 1 199 ? 3.480 -3.297 13.593 1.00 84.75 199 GLN A CA 1
ATOM 1579 C C . GLN A 1 199 ? 2.664 -2.720 14.767 1.00 84.75 199 GLN A C 1
ATOM 1581 O O . GLN A 1 199 ? 3.157 -1.824 15.458 1.00 84.75 199 GLN A O 1
ATOM 1586 N N . VAL A 1 200 ? 1.431 -3.183 15.016 1.00 84.62 200 VAL A N 1
ATOM 1587 C CA . VAL A 1 200 ? 0.691 -2.841 16.247 1.00 84.62 200 VAL A CA 1
ATOM 1588 C C . VAL A 1 200 ? 1.300 -3.573 17.438 1.00 84.62 200 VAL A C 1
ATOM 1590 O O . VAL A 1 200 ? 1.702 -2.916 18.400 1.00 84.62 200 VAL A O 1
ATOM 1593 N N . GLU A 1 201 ? 1.438 -4.896 17.336 1.00 86.50 201 GLU A N 1
ATOM 1594 C CA . GLU A 1 201 ? 1.972 -5.770 18.389 1.00 86.50 201 GLU A CA 1
ATOM 1595 C C . GLU A 1 201 ? 3.353 -5.305 18.873 1.00 86.50 201 GLU A C 1
ATOM 1597 O O . GLU A 1 201 ? 3.551 -5.119 20.072 1.00 86.50 201 GLU A O 1
ATOM 1602 N N . GLN A 1 202 ? 4.279 -5.014 17.953 1.00 86.25 202 GLN A N 1
ATOM 1603 C CA . GLN A 1 202 ? 5.608 -4.483 18.279 1.00 86.25 202 GLN A CA 1
ATOM 1604 C C . GLN A 1 202 ? 5.550 -3.150 19.027 1.00 86.25 202 GLN A C 1
ATOM 1606 O O . GLN A 1 202 ? 6.273 -2.959 20.001 1.00 86.25 202 GLN A O 1
ATOM 1611 N N . SER A 1 203 ? 4.678 -2.223 18.620 1.00 82.00 203 SER A N 1
ATOM 1612 C CA . SER A 1 203 ? 4.562 -0.941 19.325 1.00 82.00 203 SER A CA 1
ATOM 1613 C C . SER A 1 203 ? 3.898 -1.058 20.701 1.00 82.00 203 SER A C 1
ATOM 1615 O O . SER A 1 203 ? 4.242 -0.289 21.596 1.00 82.00 203 SER A O 1
ATOM 1617 N N . ASN A 1 204 ? 3.018 -2.044 20.912 1.00 84.31 204 ASN A N 1
ATOM 1618 C CA . ASN A 1 204 ? 2.514 -2.363 22.250 1.00 84.31 204 ASN A CA 1
ATOM 1619 C C . ASN A 1 204 ? 3.602 -3.031 23.110 1.00 84.31 204 ASN A C 1
ATOM 1621 O O . ASN A 1 204 ? 3.712 -2.714 24.291 1.00 84.31 204 ASN A O 1
ATOM 1625 N N . GLN A 1 205 ? 4.453 -3.887 22.533 1.00 85.75 205 GLN A N 1
ATOM 1626 C CA . GLN A 1 205 ? 5.617 -4.457 23.226 1.00 85.75 205 GLN A CA 1
ATOM 1627 C C . GLN A 1 205 ? 6.633 -3.378 23.636 1.00 85.75 205 GLN A C 1
ATOM 1629 O O . GLN A 1 205 ? 7.093 -3.399 24.775 1.00 85.75 205 GLN A O 1
ATOM 1634 N N . ALA A 1 206 ? 6.927 -2.407 22.765 1.00 84.25 206 ALA A N 1
ATOM 1635 C CA . ALA A 1 206 ? 7.837 -1.299 23.065 1.00 84.25 206 ALA A CA 1
ATOM 1636 C C . ALA A 1 206 ? 7.346 -0.445 24.251 1.00 84.25 206 ALA A C 1
ATOM 1638 O O . ALA A 1 206 ? 8.057 -0.319 25.245 1.00 84.25 206 ALA A O 1
ATOM 1639 N N . GLY A 1 207 ? 6.098 0.041 24.225 1.00 80.56 207 GLY A N 1
ATOM 1640 C CA . GLY A 1 207 ? 5.551 0.829 25.342 1.00 80.56 207 GLY A CA 1
ATOM 1641 C C . GLY A 1 207 ? 5.412 0.035 26.653 1.00 80.56 207 GLY A C 1
ATOM 1642 O O . GLY A 1 207 ? 5.591 0.583 27.743 1.00 80.56 207 GLY A O 1
ATOM 1643 N N . ARG A 1 208 ? 5.170 -1.283 26.577 1.00 82.19 208 ARG A N 1
ATOM 1644 C CA . ARG A 1 208 ? 5.226 -2.177 27.751 1.00 82.19 208 ARG A CA 1
ATOM 1645 C C . ARG A 1 208 ? 6.644 -2.276 28.337 1.00 82.19 208 ARG A C 1
ATOM 1647 O O . ARG A 1 208 ? 6.774 -2.404 29.547 1.00 82.19 208 ARG A O 1
ATOM 1654 N N . GLN A 1 209 ? 7.700 -2.197 27.524 1.00 82.00 209 GLN A N 1
ATOM 1655 C CA . GLN A 1 209 ? 9.089 -2.165 28.010 1.00 82.00 209 GLN A CA 1
ATOM 1656 C C . GLN A 1 209 ? 9.448 -0.797 28.613 1.00 82.00 209 GLN A C 1
ATOM 1658 O O . GLN A 1 209 ? 10.020 -0.741 29.700 1.00 82.00 209 GLN A O 1
ATOM 1663 N N . GLU A 1 210 ? 9.047 0.303 27.968 1.00 79.19 210 GLU A N 1
ATOM 1664 C CA . GLU A 1 210 ? 9.246 1.670 28.477 1.00 79.19 210 GLU A CA 1
ATOM 1665 C C . GLU A 1 210 ? 8.605 1.865 29.864 1.00 79.19 210 GLU A C 1
ATOM 1667 O O . GLU A 1 210 ? 9.259 2.349 30.786 1.00 79.19 210 GLU A O 1
ATOM 1672 N N . THR A 1 211 ? 7.360 1.405 30.044 1.00 77.69 211 THR A N 1
ATOM 1673 C CA . THR A 1 211 ? 6.618 1.488 31.322 1.00 77.69 211 THR A CA 1
ATOM 1674 C C . THR A 1 211 ? 7.106 0.532 32.418 1.00 77.69 211 THR A C 1
ATOM 1676 O O . THR A 1 211 ? 6.722 0.693 33.579 1.00 77.69 211 THR A O 1
ATOM 1679 N N . VAL A 1 212 ? 7.943 -0.456 32.084 1.00 80.69 212 VAL A N 1
ATOM 1680 C CA . VAL A 1 212 ? 8.637 -1.313 33.061 1.00 80.69 212 VAL A CA 1
ATOM 1681 C C . VAL A 1 212 ? 9.971 -0.693 33.477 1.00 80.69 212 VAL A C 1
ATOM 1683 O O . VAL A 1 212 ? 10.291 -0.705 34.663 1.00 80.69 212 VAL A O 1
ATOM 1686 N N . ASN A 1 213 ? 10.718 -0.098 32.543 1.00 81.19 213 ASN A N 1
ATOM 1687 C CA . ASN A 1 213 ? 11.974 0.590 32.855 1.00 81.19 213 ASN A CA 1
ATOM 1688 C C . ASN A 1 213 ? 11.733 1.828 33.738 1.00 81.19 213 ASN A C 1
ATOM 1690 O O . ASN A 1 213 ? 12.367 1.967 34.780 1.00 81.19 213 ASN A O 1
ATOM 1694 N N . SER A 1 214 ? 10.735 2.661 33.419 1.00 76.44 214 SER A N 1
ATOM 1695 C CA . SER A 1 214 ? 10.415 3.853 34.226 1.00 76.44 214 SER A CA 1
ATOM 1696 C C . SER A 1 214 ? 9.913 3.555 35.648 1.00 76.44 214 SER A C 1
ATOM 1698 O O . SER A 1 214 ? 9.923 4.445 36.491 1.00 76.44 214 SER A O 1
ATOM 1700 N N . LYS A 1 215 ? 9.510 2.307 35.935 1.00 75.56 215 LYS A N 1
ATOM 1701 C CA . LYS A 1 215 ? 9.176 1.799 37.284 1.00 75.56 215 LYS A CA 1
ATOM 1702 C C . LYS A 1 215 ? 10.352 1.136 38.011 1.00 75.56 215 LYS A C 1
ATOM 1704 O O . LYS A 1 215 ? 10.166 0.588 39.094 1.00 75.56 215 LYS A O 1
ATOM 1709 N N . LYS A 1 216 ? 11.527 1.094 37.384 1.00 74.12 216 LYS A N 1
ATOM 1710 C CA . LYS A 1 216 ? 12.757 0.501 37.923 1.00 74.12 216 LYS A CA 1
ATOM 1711 C C . LYS A 1 216 ? 13.801 1.566 38.266 1.00 74.12 216 LYS A C 1
ATOM 1713 O O . LYS A 1 216 ? 14.615 1.350 39.159 1.00 74.12 216 LYS A O 1
ATOM 1718 N N . ASP A 1 217 ? 13.746 2.698 37.571 1.00 68.56 217 ASP A N 1
ATOM 1719 C CA . ASP A 1 217 ? 14.637 3.847 37.754 1.00 68.56 217 ASP A CA 1
ATOM 1720 C C . ASP A 1 217 ? 14.104 4.865 38.797 1.00 68.56 217 ASP A C 1
ATOM 1722 O O . ASP A 1 217 ? 14.651 5.962 38.919 1.00 68.56 217 ASP A O 1
ATOM 1726 N N . ASN A 1 218 ? 13.027 4.522 39.524 1.00 60.97 218 ASN A N 1
ATOM 1727 C CA . ASN A 1 218 ? 12.264 5.389 40.434 1.00 60.97 218 ASN A CA 1
ATOM 1728 C C . ASN A 1 218 ? 11.667 4.594 41.607 1.00 60.97 218 ASN A C 1
ATOM 1730 O O . ASN A 1 218 ? 11.635 5.152 42.723 1.00 60.97 218 ASN A O 1
#

Organism: NCBI:txid1442378